Protein 1SBF (pdb70)

Sequence (234 aa):
AETVSFSWNKFVPKQPNMILQGDAIVTSSGKLQLNKVDENGTPKPSSLGRALYSTPIHIWDKETGSVASFAASFNFTFYAPDTKRLADGLAFFLAPIDTKPQTHAGYLGLFNENESGDQVVAVEFDTFRNSWDPPNPHIGINVNSIRSIKTTSWDLANNKVAKVLITYDASTSLLVASLVYPSQRTSNILSDVVDLKTSLPEWVRIGFSAATGLDIPGESHDVLSWSFASNLPH

Foldseek 3Di:
DDKDKDWDLFAPFPPPQKDKDFQWGADPVRWGWAFDADPVRFGDAFGKMKMWGQDKDQAADPVVRWGKKKKKKFKKAKADPDVVFAWFWKKKKKAANPDDFDDFTNVLRFDDPPDFGHLMWIWIFTADDDPLDDPGTWIFTDGRDSNGPDIDHDPDDHPFMKIKMWIADRVQQKIKIKIDGPVVRDIDIDMDHDDCVPRHDRIIIIIMMGHAHNRHRRMIMIIRIMIMMMDTDD

Organism: Glycine max (NCBI:txid3847)

Solvent-accessible surface area: 9492 Å² total; per-residue (Å²): 95,77,88,53,78,24,78,42,99,56,12,55,73,99,30,131,52,24,54,73,24,57,57,7,80,19,28,119,93,10,16,3,41,0,0,43,53,50,119,99,27,44,1,43,58,54,4,22,0,2,4,3,25,29,48,58,3,24,0,43,32,67,101,66,51,21,30,0,42,13,38,2,40,4,54,1,20,5,75,3,60,75,90,96,43,28,3,6,0,0,0,1,1,7,0,24,54,106,18,135,51,65,49,61,8,8,45,2,0,6,6,36,51,161,117,107,24,62,83,7,3,0,3,0,2,4,12,85,58,31,117,85,24,43,107,100,31,4,0,0,0,0,37,41,45,12,49,31,84,85,49,36,68,10,80,48,23,45,81,98,62,0,40,4,82,2,42,8,63,29,91,76,37,61,6,35,0,29,0,58,0,92,71,86,99,38,78,22,117,11,41,35,90,4,72,4,44,109,5,4,32,53,108,0,46,0,0,0,0,0,0,0,0,101,118,50,47,2,0,10,4,37,0,52,21,5,42,3,49,7,70,10,65,117

Structure (mmCIF, N/CA/C/O backbone):
data_1SBF
#
_entry.id   1SBF
#
_cell.length_a   122.640
_cell.length_b   122.640
_cell.length_c   90.560
_cell.angle_alpha   90.00
_cell.angle_beta   90.00
_cell.angle_gamma   90.00
#
_symmetry.space_group_name_H-M   'I 41 2 2'
#
loop_
_entity.id
_entity.type
_entity.pdbx_description
1 polymer 'SOYBEAN AGGLUTININ'
2 branched beta-D-galactopyranose-(1-4)-2-acetamido-2-deoxy-beta-D-glucopyranose
3 non-polymer 'MANGANESE (II) ION'
4 non-polymer 'CALCIUM ION'
5 water water
#
loop_
_atom_site.group_PDB
_atom_site.id
_atom_site.type_symbol
_atom_site.label_atom_id
_atom_site.label_alt_id
_atom_site.label_comp_id
_atom_site.label_asym_id
_atom_site.label_entity_id
_atom_site.label_seq_id
_atom_site.pdbx_PDB_ins_code
_atom_site.Cartn_x
_atom_site.Cartn_y
_atom_site.Cartn_z
_atom_site.occupancy
_atom_site.B_iso_or_equiv
_atom_site.auth_seq_id
_atom_site.auth_comp_id
_atom_site.auth_asym_id
_atom_site.auth_atom_id
_atom_site.pdbx_PDB_model_num
ATOM 1 N N . ALA A 1 1 ? 114.610 -11.254 38.790 1.00 55.02 1 ALA A N 1
ATOM 2 C CA . ALA A 1 1 ? 114.518 -9.864 38.355 1.00 51.04 1 ALA A CA 1
ATOM 3 C C . ALA A 1 1 ? 115.402 -9.548 37.157 1.00 56.80 1 ALA A C 1
ATOM 4 O O . ALA A 1 1 ? 116.143 -10.381 36.633 1.00 64.88 1 ALA A O 1
ATOM 6 N N . GLU A 1 2 ? 115.222 -8.348 36.659 1.00 45.52 2 GLU A N 1
ATOM 7 C CA . GLU A 1 2 ? 115.971 -7.854 35.531 1.00 39.83 2 GLU A CA 1
ATOM 8 C C . GLU A 1 2 ? 116.094 -6.376 35.744 1.00 35.15 2 GLU A C 1
ATOM 9 O O . GLU A 1 2 ? 115.128 -5.711 36.076 1.00 38.70 2 GLU A O 1
ATOM 15 N N . THR A 1 3 ? 117.309 -5.910 35.803 1.00 28.10 3 THR A N 1
ATOM 16 C CA . THR A 1 3 ? 117.494 -4.529 36.125 1.00 27.21 3 THR A CA 1
ATOM 17 C C . THR A 1 3 ? 118.467 -3.894 35.208 1.00 29.61 3 THR A C 1
ATOM 18 O O . THR A 1 3 ? 119.376 -4.547 34.685 1.00 32.11 3 THR A O 1
ATOM 22 N N . VAL A 1 4 ? 118.347 -2.585 35.192 1.00 23.21 4 VAL A N 1
ATOM 23 C CA . VAL A 1 4 ? 119.273 -1.746 34.484 1.00 23.74 4 VAL A CA 1
ATOM 24 C C . VAL A 1 4 ? 119.298 -0.379 35.138 1.00 28.40 4 VAL A C 1
ATOM 25 O O . VAL A 1 4 ? 118.304 0.056 35.713 1.00 24.36 4 VAL A O 1
ATOM 29 N N . SER A 1 5 ? 120.451 0.274 35.074 1.00 28.59 5 SER A N 1
ATOM 30 C CA . SER A 1 5 ? 120.594 1.607 35.609 1.00 24.19 5 SER A CA 1
ATOM 31 C C . SER A 1 5 ? 121.761 2.357 35.022 1.00 20.67 5 SER A C 1
ATOM 32 O O . SER A 1 5 ? 122.678 1.775 34.462 1.00 20.88 5 SER A O 1
ATOM 35 N N . PHE A 1 6 ? 121.729 3.660 35.238 1.00 19.84 6 PHE A N 1
ATOM 36 C CA . PHE A 1 6 ? 122.787 4.514 34.786 1.00 21.00 6 PHE A CA 1
ATOM 37 C C . PHE A 1 6 ? 122.688 5.899 35.393 1.00 26.29 6 PHE A C 1
ATOM 38 O O . PHE A 1 6 ? 121.612 6.354 35.775 1.00 29.20 6 PHE A O 1
ATOM 46 N N . SER A 1 7 ? 123.837 6.561 35.443 1.00 21.82 7 SER A N 1
ATOM 47 C CA . SER A 1 7 ? 123.947 7.911 35.967 1.00 20.39 7 SER A CA 1
ATOM 48 C C . SER A 1 7 ? 125.138 8.630 35.328 1.00 27.61 7 SER A C 1
ATOM 49 O O . SER A 1 7 ? 126.178 8.026 35.115 1.00 24.81 7 SER A O 1
ATOM 51 N N . TRP A 1 8 ? 124.922 9.910 34.996 1.00 29.49 8 TRP A N 1
ATOM 52 C CA . TRP A 1 8 ? 125.891 10.874 34.488 1.00 28.92 8 TRP A CA 1
ATOM 53 C C . TRP A 1 8 ? 125.604 12.251 35.087 1.00 30.45 8 TRP A C 1
ATOM 54 O O . TRP A 1 8 ? 124.463 12.748 35.085 1.00 26.89 8 TRP A O 1
ATOM 65 N N . ASN A 1 9 ? 126.666 12.907 35.498 1.00 24.64 9 ASN A N 1
ATOM 66 C CA . ASN A 1 9 ? 126.558 14.270 35.958 1.00 26.34 9 ASN A CA 1
ATOM 67 C C . ASN A 1 9 ? 126.766 15.244 34.793 1.00 25.30 9 ASN A C 1
ATOM 68 O O . ASN A 1 9 ? 126.550 16.426 34.961 1.00 34.68 9 ASN A O 1
ATOM 70 N N . LYS A 1 10 ? 127.129 14.704 33.617 1.00 25.50 10 LYS A N 1
ATOM 71 C CA . LYS A 1 10 ? 127.382 15.438 32.360 1.00 26.85 10 LYS A CA 1
ATOM 72 C C . LYS A 1 10 ? 127.298 14.534 31.132 1.00 28.95 10 LYS A C 1
ATOM 73 O O . LYS A 1 10 ? 127.349 13.303 31.236 1.00 35.73 10 LYS A O 1
ATOM 75 N N . PHE A 1 11 ? 127.100 15.172 29.984 1.00 19.93 11 PHE A N 1
ATOM 76 C CA . PHE A 1 11 ? 127.072 14.529 28.685 1.00 20.78 11 PHE A CA 1
ATOM 77 C C . PHE A 1 11 ? 128.468 14.716 28.091 1.00 27.44 11 PHE A C 1
ATOM 78 O O . PHE A 1 11 ? 129.208 15.527 28.628 1.00 34.96 11 PHE A O 1
ATOM 86 N N . VAL A 1 12 ? 128.864 13.863 27.127 1.00 23.29 12 VAL A N 1
ATOM 87 C CA . VAL A 1 12 ? 130.161 13.870 26.423 1.00 23.56 12 VAL A CA 1
ATOM 88 C C . VAL A 1 12 ? 129.873 13.805 24.939 1.00 35.71 12 VAL A C 1
ATOM 89 O O . VAL A 1 12 ? 129.125 12.935 24.494 1.00 35.15 12 VAL A O 1
ATOM 91 N N . PRO A 1 13 ? 130.355 14.790 24.187 1.00 36.81 13 PRO A N 1
ATOM 92 C CA . PRO A 1 13 ? 130.011 14.838 22.777 1.00 35.63 13 PRO A CA 1
ATOM 93 C C . PRO A 1 13 ? 130.359 13.550 22.087 1.00 40.37 13 PRO A C 1
ATOM 94 O O . PRO A 1 13 ? 131.344 12.902 22.432 1.00 37.45 13 PRO A O 1
ATOM 98 N N . LYS A 1 14 ? 129.462 13.112 21.217 1.00 36.00 14 LYS A N 1
ATOM 99 C CA . LYS A 1 14 ? 129.680 11.853 20.529 1.00 35.23 14 LYS A CA 1
ATOM 100 C C . LYS A 1 14 ? 129.556 10.626 21.422 1.00 28.59 14 LYS A C 1
ATOM 101 O O . LYS A 1 14 ? 129.895 9.524 21.003 1.00 33.64 14 LYS A O 1
ATOM 103 N N . GLN A 1 15 ? 129.010 10.763 22.628 1.00 21.20 15 GLN A N 1
ATOM 104 C CA . GLN A 1 15 ? 128.863 9.554 23.453 1.00 20.99 15 GLN A CA 1
ATOM 105 C C . GLN A 1 15 ? 128.037 8.497 22.735 1.00 26.87 15 GLN A C 1
ATOM 106 O O . GLN A 1 15 ? 127.011 8.784 22.138 1.00 31.35 15 GLN A O 1
ATOM 112 N N . PRO A 1 16 ? 128.546 7.290 22.690 1.00 25.62 16 PRO A N 1
ATOM 113 C CA . PRO A 1 16 ? 127.974 6.245 21.869 1.00 21.52 16 PRO A CA 1
ATOM 114 C C . PRO A 1 16 ? 126.782 5.543 22.444 1.00 27.83 16 PRO A C 1
ATOM 115 O O . PRO A 1 16 ? 126.253 4.594 21.847 1.00 32.34 16 PRO A O 1
ATOM 119 N N . ASN A 1 17 ? 126.361 5.998 23.599 1.00 28.27 17 ASN A N 1
ATOM 120 C CA . ASN A 1 17 ? 125.248 5.360 24.302 1.00 29.74 17 ASN A CA 1
ATOM 121 C C . ASN A 1 17 ? 123.983 6.217 24.333 1.00 35.96 17 ASN A C 1
ATOM 122 O O . ASN A 1 17 ? 123.082 5.973 25.142 1.00 35.02 17 ASN A O 1
ATOM 127 N N . MET A 1 18 ? 124.004 7.280 23.514 1.00 32.21 18 MET A N 1
ATOM 128 C CA . MET A 1 18 ? 122.915 8.213 23.343 1.00 32.06 18 MET A CA 1
ATOM 129 C C . MET A 1 18 ? 122.583 8.336 21.854 1.00 32.09 18 MET A C 1
ATOM 130 O O . MET A 1 18 ? 123.456 8.289 20.997 1.00 29.88 18 MET A O 1
ATOM 132 N N . ILE A 1 19 ? 121.300 8.360 21.534 1.00 27.37 19 ILE A N 1
ATOM 133 C CA . ILE A 1 19 ? 120.873 8.615 20.172 1.00 25.65 19 ILE A CA 1
ATOM 134 C C . ILE A 1 19 ? 120.320 10.039 20.089 1.00 35.03 19 ILE A C 1
ATOM 135 O O . ILE A 1 19 ? 119.507 10.462 20.919 1.00 33.40 19 ILE A O 1
ATOM 140 N N . LEU A 1 20 ? 120.794 10.799 19.110 1.00 28.53 20 LEU A N 1
ATOM 141 C CA . LEU A 1 20 ? 120.350 12.166 18.953 1.00 21.66 20 LEU A CA 1
ATOM 142 C C . LEU A 1 20 ? 119.530 12.306 17.693 1.00 31.04 20 LEU A C 1
ATOM 143 O O . LEU A 1 20 ? 119.878 11.780 16.632 1.00 30.29 20 LEU A O 1
ATOM 148 N N . GLN A 1 21 ? 118.420 13.017 17.825 1.00 25.69 21 GLN A N 1
ATOM 149 C CA . GLN A 1 21 ? 117.574 13.286 16.693 1.00 20.73 21 GLN A CA 1
ATOM 150 C C . GLN A 1 21 ? 117.224 14.769 16.643 1.00 29.40 21 GLN A C 1
ATOM 151 O O . GLN A 1 21 ? 117.276 15.498 17.646 1.00 30.16 21 GLN A O 1
ATOM 157 N N . GLY A 1 22 ? 116.883 15.222 15.455 1.00 20.85 22 GLY A N 1
ATOM 158 C CA . GLY A 1 22 ? 116.510 16.592 15.297 1.00 19.92 22 GLY A CA 1
ATOM 159 C C . GLY A 1 22 ? 117.738 17.491 15.376 1.00 31.08 22 GLY A C 1
ATOM 160 O O . GLY A 1 22 ? 118.756 17.205 14.748 1.00 29.65 22 GLY A O 1
ATOM 161 N N . ASP A 1 23 ? 117.618 18.558 16.176 1.00 20.51 23 ASP A N 1
ATOM 162 C CA . ASP A 1 23 ? 118.627 19.569 16.321 1.00 20.25 23 ASP A CA 1
ATOM 163 C C . ASP A 1 23 ? 119.458 19.327 17.566 1.00 27.70 23 ASP A C 1
ATOM 164 O O . ASP A 1 23 ? 120.316 20.140 17.952 1.00 29.24 23 ASP A O 1
ATOM 169 N N . ALA A 1 24 ? 119.127 18.247 18.261 1.00 24.11 24 ALA A N 1
ATOM 170 C CA . ALA A 1 24 ? 119.792 17.961 19.524 1.00 22.04 24 ALA A CA 1
ATOM 171 C C . ALA A 1 24 ? 121.290 17.749 19.332 1.00 25.69 24 ALA A C 1
ATOM 172 O O . ALA A 1 24 ? 121.691 17.019 18.433 1.00 31.63 24 ALA A O 1
ATOM 174 N N . ILE A 1 25 ? 122.103 18.379 20.183 1.00 16.98 25 ILE A N 1
ATOM 175 C CA . ILE A 1 25 ? 123.551 18.191 20.210 1.00 20.99 25 ILE A CA 1
ATOM 176 C C . ILE A 1 25 ? 124.082 18.250 21.616 1.00 30.81 25 ILE A C 1
ATOM 177 O O . ILE A 1 25 ? 123.435 18.742 22.545 1.00 35.82 25 ILE A O 1
ATOM 182 N N . VAL A 1 26 ? 125.319 17.815 21.750 1.00 28.22 26 VAL A N 1
ATOM 183 C CA . VAL A 1 26 ? 125.979 17.943 23.015 1.00 28.00 26 VAL A CA 1
ATOM 184 C C . VAL A 1 26 ? 127.182 18.862 22.973 1.00 40.47 26 VAL A C 1
ATOM 185 O O . VAL A 1 26 ? 128.102 18.708 22.185 1.00 45.28 26 VAL A O 1
ATOM 189 N N . THR A 1 27 ? 127.093 19.910 23.752 1.00 37.47 27 THR A N 1
ATOM 190 C CA . THR A 1 27 ? 128.140 20.902 23.820 1.00 40.39 27 THR A CA 1
ATOM 191 C C . THR A 1 27 ? 129.381 20.398 24.522 1.00 52.11 27 THR A C 1
ATOM 192 O O . THR A 1 27 ? 129.319 19.503 25.358 1.00 51.88 27 THR A O 1
ATOM 196 N N . SER A 1 28 ? 130.497 21.077 24.272 1.00 56.27 28 SER A N 1
ATOM 197 C CA . SER A 1 28 ? 131.755 20.754 24.944 1.00 56.61 28 SER A CA 1
ATOM 198 C C . SER A 1 28 ? 131.627 21.000 26.443 1.00 51.40 28 SER A C 1
ATOM 199 O O . SER A 1 28 ? 132.371 20.446 27.256 1.00 50.41 28 SER A O 1
ATOM 202 N N . SER A 1 29 ? 130.633 21.824 26.781 1.00 36.60 29 SER A N 1
ATOM 203 C CA . SER A 1 29 ? 130.342 22.164 28.143 1.00 33.40 29 SER A CA 1
ATOM 204 C C . SER A 1 29 ? 129.567 21.066 28.840 1.00 37.29 29 SER A C 1
ATOM 205 O O . SER A 1 29 ? 129.230 21.203 30.008 1.00 44.18 29 SER A O 1
ATOM 208 N N . GLY A 1 30 ? 129.286 19.965 28.154 1.00 24.93 30 GLY A N 1
ATOM 209 C CA . GLY A 1 30 ? 128.597 18.887 28.845 1.00 29.79 30 GLY A CA 1
ATOM 210 C C . GLY A 1 30 ? 127.081 19.088 28.983 1.00 39.13 30 GLY A C 1
ATOM 211 O O . GLY A 1 30 ? 126.408 18.512 29.855 1.00 44.32 30 GLY A O 1
ATOM 212 N N . LYS A 1 31 ? 126.532 19.896 28.097 1.00 28.55 31 LYS A N 1
ATOM 213 C CA . LYS A 1 31 ? 125.120 20.101 28.140 1.00 28.86 31 LYS A CA 1
ATOM 214 C C . LYS A 1 31 ? 124.443 19.419 26.934 1.00 29.26 31 LYS A C 1
ATOM 215 O O . LYS A 1 31 ? 124.970 19.382 25.809 1.00 22.26 31 LYS A O 1
ATOM 217 N N . LEU A 1 32 ? 123.319 18.756 27.201 1.00 25.30 32 LEU A N 1
ATOM 218 C CA . LEU A 1 32 ? 122.540 18.185 26.131 1.00 24.57 32 LEU A CA 1
ATOM 219 C C . LEU A 1 32 ? 121.582 19.268 25.651 1.00 36.35 32 LEU A C 1
ATOM 220 O O . LEU A 1 32 ? 120.617 19.600 26.336 1.00 39.64 32 LEU A O 1
ATOM 225 N N . GLN A 1 33 ? 121.968 19.944 24.569 1.00 31.40 33 GLN A N 1
ATOM 226 C CA . GLN A 1 33 ? 121.226 21.078 24.064 1.00 26.18 33 GLN A CA 1
ATOM 227 C C . GLN A 1 33 ? 120.258 20.663 22.979 1.00 28.18 33 GLN A C 1
ATOM 228 O O . GLN A 1 33 ? 120.628 20.217 21.908 1.00 25.48 33 GLN A O 1
ATOM 234 N N . LEU A 1 34 ? 118.993 20.654 23.339 1.00 29.04 34 LEU A N 1
ATOM 235 C CA . LEU A 1 34 ? 117.972 20.104 22.502 1.00 27.87 34 LEU A CA 1
ATOM 236 C C . LEU A 1 34 ? 117.560 20.971 21.341 1.00 26.54 34 LEU A C 1
ATOM 237 O O . LEU A 1 34 ? 117.009 20.471 20.392 1.00 27.25 34 LEU A O 1
ATOM 242 N N . ASN A 1 35 ? 117.731 22.266 21.449 1.00 20.45 35 ASN A N 1
ATOM 243 C CA . ASN A 1 35 ? 117.270 23.120 20.402 1.00 20.74 35 ASN A CA 1
ATOM 244 C C . ASN A 1 35 ? 118.357 24.030 19.912 1.00 28.44 35 ASN A C 1
ATOM 245 O O . ASN A 1 35 ? 119.172 24.469 20.692 1.00 30.82 35 ASN A O 1
ATOM 250 N N . LYS A 1 36 ? 118.255 24.370 18.630 1.00 31.68 36 LYS A N 1
ATOM 251 C CA . LYS A 1 36 ? 119.189 25.210 17.900 1.00 33.83 36 LYS A CA 1
ATOM 252 C C . LYS A 1 36 ? 119.062 26.658 18.328 1.00 31.53 36 LYS A C 1
ATOM 253 O O . LYS A 1 36 ? 117.984 27.132 18.667 1.00 28.61 36 LYS A O 1
ATOM 255 N N . VAL A 1 37 ? 120.204 27.323 18.435 1.00 35.34 37 VAL A N 1
ATOM 256 C CA . VAL A 1 37 ? 120.243 28.658 18.994 1.00 35.81 37 VAL A CA 1
ATOM 257 C C . VAL A 1 37 ? 121.099 29.646 18.208 1.00 42.61 37 VAL A C 1
ATOM 258 O O . VAL A 1 37 ? 122.155 29.284 17.719 1.00 40.50 37 VAL A O 1
ATOM 262 N N . ASP A 1 38 ? 120.609 30.893 18.059 1.00 52.43 38 ASP A N 1
ATOM 263 C CA . ASP A 1 38 ? 121.314 31.990 17.362 1.00 53.29 38 ASP A CA 1
ATOM 264 C C . ASP A 1 38 ? 122.690 32.221 17.937 1.00 78.19 38 ASP A C 1
ATOM 265 O O . ASP A 1 38 ? 123.067 31.637 18.956 1.00 81.31 38 ASP A O 1
ATOM 267 N N . GLU A 1 39 ? 123.415 33.139 17.304 1.00 87.45 39 GLU A N 1
ATOM 268 C CA . GLU A 1 39 ? 124.750 33.509 17.747 1.00 89.80 39 GLU A CA 1
ATOM 269 C C . GLU A 1 39 ? 124.709 33.967 19.203 1.00 96.26 39 GLU A C 1
ATOM 270 O O . GLU A 1 39 ? 125.383 33.418 20.095 1.00 88.98 39 GLU A O 1
ATOM 272 N N . ASN A 1 40 ? 123.826 34.950 19.406 1.00 96.57 40 ASN A N 1
ATOM 273 C CA . ASN A 1 40 ? 123.584 35.578 20.684 1.00 94.36 40 ASN A CA 1
ATOM 274 C C . ASN A 1 40 ? 122.910 34.648 21.695 1.00 92.32 40 ASN A C 1
ATOM 275 O O . ASN A 1 40 ? 122.603 35.051 22.816 1.00 93.08 40 ASN A O 1
ATOM 277 N N . GLY A 1 41 ? 122.708 33.389 21.308 1.00 81.57 41 GLY A N 1
ATOM 278 C CA . GLY A 1 41 ? 122.117 32.401 22.199 1.00 77.68 41 GLY A CA 1
ATOM 279 C C . GLY A 1 41 ? 120.595 32.457 22.211 1.00 67.77 41 GLY A C 1
ATOM 280 O O . GLY A 1 41 ? 119.950 32.083 23.196 1.00 63.76 41 GLY A O 1
ATOM 281 N N . THR A 1 42 ? 120.041 32.880 21.079 1.00 54.29 42 THR A N 1
ATOM 282 C CA . THR A 1 42 ? 118.609 33.027 20.924 1.00 51.27 42 THR A CA 1
ATOM 283 C C . THR A 1 42 ? 117.959 31.865 20.173 1.00 45.49 42 THR A C 1
ATOM 284 O O . THR A 1 42 ? 118.248 31.610 19.012 1.00 43.40 42 THR A O 1
ATOM 288 N N . PRO A 1 43 ? 117.053 31.167 20.849 1.00 39.47 43 PRO A N 1
ATOM 289 C CA . PRO A 1 43 ? 116.396 29.999 20.296 1.00 37.72 43 PRO A CA 1
ATOM 290 C C . PRO A 1 43 ? 115.789 30.284 18.927 1.00 39.31 43 PRO A C 1
ATOM 291 O O . PRO A 1 43 ? 115.283 31.376 18.696 1.00 41.16 43 PRO A O 1
ATOM 295 N N . LYS A 1 44 ? 115.878 29.323 18.006 1.00 29.27 44 LYS A N 1
ATOM 296 C CA . LYS A 1 44 ? 115.290 29.540 16.695 1.00 31.25 44 LYS A CA 1
ATOM 297 C C . LYS A 1 44 ? 113.954 28.860 16.666 1.00 30.76 44 LYS A C 1
ATOM 298 O O . LYS A 1 44 ? 113.803 27.820 17.268 1.00 33.22 44 LYS A O 1
ATOM 300 N N . PRO A 1 45 ? 112.961 29.522 16.121 1.00 25.34 45 PRO A N 1
ATOM 301 C CA . PRO A 1 45 ? 111.616 28.984 16.133 1.00 25.22 45 PRO A CA 1
ATOM 302 C C . PRO A 1 45 ? 111.544 27.766 15.253 1.00 34.95 45 PRO A C 1
ATOM 303 O O . PRO A 1 45 ? 112.320 27.622 14.310 1.00 33.01 45 PRO A O 1
ATOM 307 N N . SER A 1 46 ? 110.677 26.847 15.629 1.00 36.79 46 SER A N 1
ATOM 308 C CA . SER A 1 46 ? 110.512 25.613 14.873 1.00 40.08 46 SER A CA 1
ATOM 309 C C . SER A 1 46 ? 111.697 24.666 15.002 1.00 35.41 46 SER A C 1
ATOM 310 O O . SER A 1 46 ? 112.014 23.903 14.102 1.00 32.96 46 SER A O 1
ATOM 313 N N . SER A 1 47 ? 112.341 24.720 16.152 1.00 31.19 47 SER A N 1
ATOM 314 C CA . SER A 1 47 ? 113.396 23.791 16.484 1.00 26.58 47 SER A CA 1
ATOM 315 C C . SER A 1 47 ? 112.802 22.525 17.097 1.00 32.22 47 SER A C 1
ATOM 316 O O . SER A 1 47 ? 111.792 22.548 17.806 1.00 29.69 47 SER A O 1
ATOM 319 N N . LEU A 1 48 ? 113.419 21.399 16.814 1.00 36.32 48 LEU A N 1
ATOM 320 C CA . LEU A 1 48 ? 112.973 20.150 17.397 1.00 34.07 48 LEU A CA 1
ATOM 321 C C . LEU A 1 48 ? 114.124 19.154 17.549 1.00 41.02 48 LEU A C 1
ATOM 322 O O . LEU A 1 48 ? 114.748 18.717 16.583 1.00 41.42 48 LEU A O 1
ATOM 327 N N . GLY A 1 49 ? 114.478 18.893 18.796 1.00 37.85 49 GLY A N 1
ATOM 328 C CA . GLY A 1 49 ? 115.544 17.970 19.106 1.00 34.59 49 GLY A CA 1
ATOM 329 C C . GLY A 1 49 ? 115.046 16.922 20.077 1.00 37.53 49 GLY A C 1
ATOM 330 O O . GLY A 1 49 ? 114.236 17.193 20.958 1.00 40.69 49 GLY A O 1
ATOM 331 N N . ARG A 1 50 ? 115.476 15.699 19.849 1.00 29.66 50 ARG A N 1
ATOM 332 C CA . ARG A 1 50 ? 115.166 14.603 20.728 1.00 25.02 50 ARG A CA 1
ATOM 333 C C . ARG A 1 50 ? 116.453 13.894 21.001 1.00 27.84 50 ARG A C 1
ATOM 334 O O . ARG A 1 50 ? 117.430 14.040 20.270 1.00 30.82 50 ARG A O 1
ATOM 342 N N . ALA A 1 51 ? 116.475 13.175 22.085 1.00 30.62 51 ALA A N 1
ATOM 343 C CA . ALA A 1 51 ? 117.638 12.378 22.457 1.00 30.37 51 ALA A CA 1
ATOM 344 C C . ALA A 1 51 ? 117.151 11.148 23.215 1.00 32.97 51 ALA A C 1
ATOM 345 O O . ALA A 1 51 ? 116.233 11.268 24.038 1.00 28.98 51 ALA A O 1
ATOM 347 N N . LEU A 1 52 ? 117.670 9.966 22.838 1.00 26.68 52 LEU A N 1
ATOM 348 C CA . LEU A 1 52 ? 117.249 8.716 23.449 1.00 22.58 52 LEU A CA 1
ATOM 349 C C . LEU A 1 52 ? 11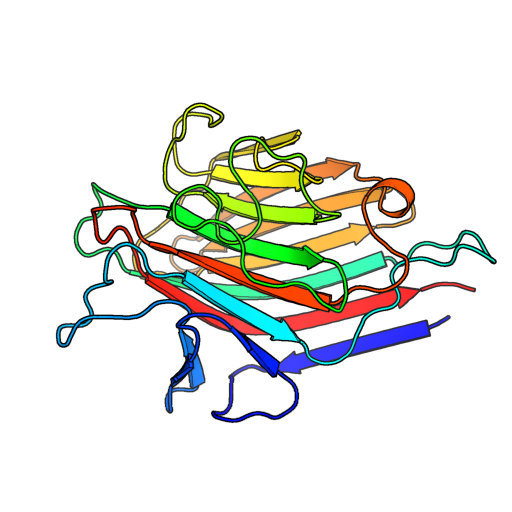8.415 7.920 23.956 1.00 26.21 52 LEU A C 1
ATOM 350 O O . LEU A 1 52 ? 119.425 7.775 23.259 1.00 30.06 52 LEU A O 1
ATOM 355 N N . TYR A 1 53 ? 118.247 7.352 25.147 1.00 19.24 53 TYR A N 1
ATOM 356 C CA . TYR A 1 53 ? 119.231 6.414 25.660 1.00 21.10 53 TYR A CA 1
ATOM 357 C C . TYR A 1 53 ? 119.273 5.225 24.716 1.00 28.13 53 TYR A C 1
ATOM 358 O O . TYR A 1 53 ? 118.238 4.713 24.297 1.00 31.81 53 TYR A O 1
ATOM 367 N N . SER A 1 54 ? 120.458 4.850 24.290 1.00 25.43 54 SER A N 1
ATOM 368 C CA . SER A 1 54 ? 120.604 3.838 23.253 1.00 21.31 54 SER A CA 1
ATOM 369 C C . SER A 1 54 ? 120.064 2.458 23.606 1.00 30.80 54 SER A C 1
ATOM 370 O O . SER A 1 54 ? 119.455 1.807 22.771 1.00 30.82 54 SER A O 1
ATOM 373 N N . THR A 1 55 ? 120.293 1.969 24.817 1.00 31.89 55 THR A N 1
ATOM 374 C CA . THR A 1 55 ? 119.837 0.618 25.107 1.00 30.15 55 THR A CA 1
ATOM 375 C C . THR A 1 55 ? 118.343 0.567 25.403 1.00 33.78 55 THR A C 1
ATOM 376 O O . THR A 1 55 ? 117.848 1.370 26.182 1.00 33.91 55 THR A O 1
ATOM 378 N N . PRO A 1 56 ? 117.626 -0.363 24.741 1.00 29.81 56 PRO A N 1
ATOM 379 C CA . PRO A 1 56 ? 116.208 -0.557 24.969 1.00 29.46 56 PRO A CA 1
ATOM 380 C C . PRO A 1 56 ? 115.911 -1.162 26.341 1.00 31.64 56 PRO A C 1
ATOM 381 O O . PRO A 1 56 ? 116.621 -2.017 26.842 1.00 29.86 56 PRO A O 1
ATOM 385 N N . ILE A 1 57 ? 114.862 -0.653 26.965 1.00 27.01 57 ILE A N 1
ATOM 386 C CA . ILE A 1 57 ? 114.447 -1.061 28.278 1.00 19.60 57 ILE A CA 1
ATOM 387 C C . ILE A 1 57 ? 113.260 -1.975 28.168 1.00 27.31 57 ILE A C 1
ATOM 388 O O . ILE A 1 57 ? 112.345 -1.699 27.362 1.00 26.17 57 ILE A O 1
ATOM 393 N N . HIS A 1 58 ? 113.319 -3.029 28.998 1.00 25.56 58 HIS A N 1
ATOM 394 C CA . HIS A 1 58 ? 112.289 -4.049 29.173 1.00 28.43 58 HIS A CA 1
ATOM 395 C C . HIS A 1 58 ? 111.336 -3.641 30.284 1.00 28.09 58 HIS A C 1
ATOM 396 O O . HIS A 1 58 ? 111.647 -3.766 31.483 1.00 19.80 58 HIS A O 1
ATOM 403 N N . ILE A 1 59 ? 110.176 -3.146 29.840 1.00 25.16 59 ILE A N 1
ATOM 404 C CA . ILE A 1 59 ? 109.151 -2.496 30.667 1.00 25.83 59 ILE A CA 1
ATOM 405 C C . ILE A 1 59 ? 108.002 -3.419 31.183 1.00 29.31 59 ILE A C 1
ATOM 406 O O . ILE A 1 59 ? 107.413 -3.289 32.272 1.00 29.23 59 ILE A O 1
ATOM 411 N N . TRP A 1 60 ? 107.752 -4.469 30.462 1.00 21.83 60 TRP A N 1
ATOM 412 C CA . TRP A 1 60 ? 106.804 -5.397 30.971 1.00 26.67 60 TRP A CA 1
ATOM 413 C C . TRP A 1 60 ? 106.907 -6.673 30.181 1.00 36.14 60 TRP A C 1
ATOM 414 O O . TRP A 1 60 ? 107.507 -6.683 29.118 1.00 31.10 60 TRP A O 1
ATOM 425 N N . ASP A 1 61 ? 106.429 -7.757 30.766 1.00 42.11 61 ASP A N 1
ATOM 426 C CA . ASP A 1 61 ? 106.588 -9.084 30.213 1.00 39.36 61 ASP A CA 1
ATOM 427 C C . ASP A 1 61 ? 105.266 -9.718 29.874 1.00 45.01 61 ASP A C 1
ATOM 428 O O . ASP A 1 61 ? 104.551 -10.164 30.762 1.00 49.46 61 ASP A O 1
ATOM 433 N N . LYS A 1 62 ? 104.967 -9.838 28.592 1.00 46.70 62 LYS A N 1
ATOM 434 C CA . LYS A 1 62 ? 103.721 -10.493 28.200 1.00 51.62 62 LYS A CA 1
ATOM 435 C C . LYS A 1 62 ? 103.600 -11.924 28.756 1.00 55.27 62 LYS A C 1
ATOM 436 O O . LYS A 1 62 ? 102.507 -12.410 29.081 1.00 50.58 62 LYS A O 1
ATOM 438 N N . GLU A 1 63 ? 104.739 -12.602 28.882 1.00 53.70 63 GLU A N 1
ATOM 439 C CA . GLU A 1 63 ? 104.730 -13.964 29.396 1.00 55.57 63 GLU A CA 1
ATOM 440 C C . GLU A 1 63 ? 104.336 -14.045 30.870 1.00 57.46 63 GLU A C 1
ATOM 441 O O . GLU A 1 63 ? 103.283 -14.592 31.197 1.00 59.29 63 GLU A O 1
ATOM 443 N N . THR A 1 64 ? 105.177 -13.459 31.738 1.00 53.45 64 THR A N 1
ATOM 444 C CA . THR A 1 64 ? 105.003 -13.467 33.192 1.00 50.69 64 THR A CA 1
ATOM 445 C C . THR A 1 64 ? 103.914 -12.521 33.684 1.00 56.26 64 THR A C 1
ATOM 446 O O . THR A 1 64 ? 103.442 -12.616 34.826 1.00 57.80 64 THR A O 1
ATOM 448 N N . GLY A 1 65 ? 103.568 -11.560 32.833 1.00 45.01 65 GLY A N 1
ATOM 449 C CA . GLY A 1 65 ? 102.620 -10.531 33.206 1.00 40.41 65 GLY A CA 1
ATOM 450 C C . GLY A 1 65 ? 103.234 -9.406 34.066 1.00 38.92 65 GLY A C 1
ATOM 451 O O . GLY A 1 65 ? 102.562 -8.427 34.369 1.00 40.04 65 GLY A O 1
ATOM 452 N N . SER A 1 66 ? 104.498 -9.550 34.506 1.00 33.82 66 SER A N 1
ATOM 453 C CA . SER A 1 66 ? 105.152 -8.519 35.338 1.00 27.69 66 SER A CA 1
ATOM 454 C C . SER A 1 66 ? 105.394 -7.215 34.594 1.00 27.74 66 SER A C 1
ATOM 455 O O . SER A 1 66 ? 105.639 -7.226 33.390 1.00 28.80 66 SER A O 1
ATOM 457 N N . VAL A 1 67 ? 105.323 -6.112 35.354 1.00 22.50 67 VAL A N 1
ATOM 458 C CA . VAL A 1 67 ? 105.598 -4.765 34.889 1.00 22.99 67 VAL A CA 1
ATOM 459 C C . VAL A 1 67 ? 106.700 -4.149 35.706 1.00 25.24 67 VAL A C 1
ATOM 460 O O . VAL A 1 67 ? 106.698 -4.308 36.925 1.00 26.37 67 VAL A O 1
ATOM 464 N N . ALA A 1 68 ? 107.634 -3.445 35.054 1.00 24.44 68 ALA A N 1
ATOM 465 C CA . ALA A 1 68 ? 108.763 -2.847 35.785 1.00 18.81 68 ALA A CA 1
ATOM 466 C C . ALA A 1 68 ? 108.332 -1.658 36.598 1.00 28.31 68 ALA A C 1
ATOM 467 O O . ALA A 1 68 ? 107.442 -0.906 36.188 1.00 27.76 68 ALA A O 1
ATOM 469 N N . SER A 1 69 ? 109.024 -1.451 37.712 1.00 22.50 69 SER A N 1
ATOM 470 C CA . SER A 1 69 ? 108.971 -0.183 38.418 1.00 21.50 69 SER A CA 1
ATOM 471 C C . SER A 1 69 ? 110.225 0.567 37.956 1.00 28.69 69 SER A C 1
ATOM 472 O O . SER A 1 69 ? 111.227 -0.057 37.565 1.00 30.21 69 SER A O 1
ATOM 475 N N . PHE A 1 70 ? 110.173 1.889 37.910 1.00 20.86 70 PHE A N 1
ATOM 476 C CA . PHE A 1 70 ? 111.360 2.587 37.504 1.00 14.93 70 PHE A CA 1
ATOM 477 C C . PHE A 1 70 ? 111.388 3.987 38.065 1.00 24.92 70 PHE A C 1
ATOM 478 O O . PHE A 1 70 ? 110.429 4.452 38.649 1.00 33.16 70 PHE A O 1
ATOM 486 N N . ALA A 1 71 ? 112.531 4.617 37.961 1.00 21.92 71 ALA A N 1
ATOM 487 C CA . ALA A 1 71 ? 112.727 5.962 38.442 1.00 18.70 71 ALA A CA 1
ATOM 488 C C . ALA A 1 71 ? 113.771 6.667 37.597 1.00 22.32 71 ALA A C 1
ATOM 489 O O . ALA A 1 71 ? 114.799 6.093 37.251 1.00 22.26 71 ALA A O 1
ATOM 491 N N . ALA A 1 72 ? 113.503 7.928 37.288 1.00 17.09 72 ALA A N 1
ATOM 492 C CA . ALA A 1 72 ? 114.429 8.761 36.538 1.00 19.25 72 ALA A CA 1
ATOM 493 C C . ALA A 1 72 ? 114.521 10.110 37.164 1.00 19.67 72 ALA A C 1
ATOM 494 O O . ALA A 1 72 ? 113.499 10.666 37.558 1.00 22.40 72 ALA A O 1
ATOM 496 N N . SER A 1 73 ? 115.727 10.658 37.135 1.00 15.44 73 SER A N 1
ATOM 497 C CA . SER A 1 73 ? 115.925 12.021 37.542 1.00 19.52 73 SER A CA 1
ATOM 498 C C . SER A 1 73 ? 116.769 12.809 36.551 1.00 26.56 73 SER A C 1
ATOM 499 O O . SER A 1 73 ? 117.570 12.240 35.815 1.00 27.39 73 SER A O 1
ATOM 502 N N . PHE A 1 74 ? 116.610 14.137 36.586 1.00 23.03 74 PHE A N 1
ATOM 503 C CA . PHE A 1 74 ? 117.413 15.017 35.773 1.00 21.35 74 PHE A CA 1
ATOM 504 C C . PHE A 1 74 ? 117.312 16.447 36.183 1.00 24.44 74 PHE A C 1
ATOM 505 O O . PHE A 1 74 ? 116.377 16.839 36.834 1.00 18.55 74 PHE A O 1
ATOM 513 N N . ASN A 1 75 ? 118.300 17.210 35.724 1.00 28.65 75 ASN A N 1
ATOM 514 C CA . ASN A 1 75 ? 118.388 18.647 35.877 1.00 24.19 75 ASN A CA 1
ATOM 515 C C . ASN A 1 75 ? 118.235 19.272 34.515 1.00 29.04 75 ASN A C 1
ATOM 516 O O . ASN A 1 75 ? 118.865 18.813 33.545 1.00 28.57 75 ASN A O 1
ATOM 521 N N . PHE A 1 76 ? 117.457 20.355 34.459 1.00 20.70 76 PHE A N 1
ATOM 522 C CA . PHE A 1 76 ? 117.268 21.034 33.207 1.00 17.43 76 PHE A CA 1
ATOM 523 C C . PHE A 1 76 ? 116.959 22.477 33.401 1.00 24.45 76 PHE A C 1
ATOM 524 O O . PHE A 1 76 ? 116.639 22.936 34.497 1.00 19.89 76 PHE A O 1
ATOM 532 N N . THR A 1 77 ? 117.085 23.177 32.289 1.00 27.07 77 THR A N 1
ATOM 533 C CA . THR A 1 77 ? 116.810 24.577 32.253 1.00 25.19 77 THR A CA 1
ATOM 534 C C . THR A 1 77 ? 116.405 25.000 30.875 1.00 30.16 77 THR A C 1
ATOM 535 O O . THR A 1 77 ? 116.592 24.286 29.879 1.00 26.23 77 THR A O 1
ATOM 539 N N . PHE A 1 78 ? 115.870 26.208 30.861 1.00 26.85 78 PHE A N 1
ATOM 540 C CA . PHE A 1 78 ? 115.473 26.868 29.646 1.00 24.32 78 PHE A CA 1
ATOM 541 C C . PHE A 1 78 ? 115.835 28.313 29.722 1.00 28.16 78 PHE A C 1
ATOM 542 O O . PHE A 1 78 ? 115.876 28.923 30.797 1.00 26.96 78 PHE A O 1
ATOM 550 N N . TYR A 1 79 ? 116.024 28.871 28.554 1.00 27.73 79 TYR A N 1
ATOM 551 C CA . TYR A 1 79 ? 116.253 30.280 28.482 1.00 26.32 79 TYR A CA 1
ATOM 552 C C . TYR A 1 79 ? 115.266 30.931 27.524 1.00 35.06 79 TYR A C 1
ATOM 553 O O . TYR A 1 79 ? 114.905 30.397 26.463 1.00 34.55 79 TYR A O 1
ATOM 562 N N . ALA A 1 80 ? 114.679 31.990 28.029 1.00 36.82 80 ALA A N 1
ATOM 563 C CA . ALA A 1 80 ? 113.692 32.739 27.300 1.00 36.81 80 ALA A CA 1
ATOM 564 C C . ALA A 1 80 ? 114.090 34.196 27.192 1.00 37.81 80 ALA A C 1
ATOM 565 O O . ALA A 1 80 ? 114.174 34.922 28.171 1.00 40.29 80 ALA A O 1
ATOM 567 N N . PRO A 1 81 ? 114.370 34.620 25.990 1.00 32.96 81 PRO A N 1
ATOM 568 C CA . PRO A 1 81 ? 114.706 36.010 25.747 1.00 31.04 81 PRO A CA 1
ATOM 569 C C . PRO A 1 81 ? 113.536 36.893 26.137 1.00 29.75 81 PRO A C 1
ATOM 570 O O . PRO A 1 81 ? 113.702 37.981 26.631 1.00 30.33 81 PRO A O 1
ATOM 574 N N . ASP A 1 82 ? 112.338 36.394 25.953 1.00 29.77 82 ASP A N 1
ATOM 575 C CA . ASP A 1 82 ? 111.192 37.161 26.363 1.00 34.67 82 ASP A CA 1
ATOM 576 C C . ASP A 1 82 ? 110.248 36.342 27.222 1.00 36.27 82 ASP A C 1
ATOM 577 O O . ASP A 1 82 ? 109.384 35.601 26.737 1.00 32.77 82 ASP A O 1
ATOM 582 N N . THR A 1 83 ? 110.395 36.550 28.519 1.00 33.92 83 THR A N 1
ATOM 583 C CA . THR A 1 83 ? 109.610 35.813 29.481 1.00 37.60 83 THR A CA 1
ATOM 584 C C . THR A 1 83 ? 108.131 35.886 29.245 1.00 38.77 83 THR A C 1
ATOM 585 O O . THR A 1 83 ? 107.366 35.168 29.857 1.00 39.74 83 THR A O 1
ATOM 589 N N . LYS A 1 84 ? 107.704 36.774 28.393 1.00 39.84 84 LYS A N 1
ATOM 590 C CA . LYS A 1 84 ? 106.279 36.869 28.237 1.00 43.43 84 LYS A CA 1
ATOM 591 C C . LYS A 1 84 ? 105.783 36.061 27.069 1.00 45.60 84 LYS A C 1
ATOM 592 O O . LYS A 1 84 ? 104.596 35.866 26.880 1.00 42.32 84 LYS A O 1
ATOM 594 N N . ARG A 1 85 ? 106.698 35.549 26.288 1.00 43.92 85 ARG A N 1
ATOM 595 C CA . ARG A 1 85 ? 106.259 34.796 25.141 1.00 40.53 85 ARG A CA 1
ATOM 596 C C . ARG A 1 85 ? 107.011 33.486 25.022 1.00 38.25 85 ARG A C 1
ATOM 597 O O . ARG A 1 85 ? 107.989 33.405 24.293 1.00 44.15 85 ARG A O 1
ATOM 599 N N . LEU A 1 86 ? 106.571 32.502 25.817 1.00 30.27 86 LEU A N 1
ATOM 600 C CA . LEU A 1 86 ? 107.185 31.161 25.952 1.00 27.66 86 LEU A CA 1
ATOM 601 C C . LEU A 1 86 ? 106.612 30.114 25.001 1.00 30.71 86 LEU A C 1
ATOM 602 O O . LEU A 1 86 ? 105.430 30.042 24.788 1.00 33.52 86 LEU A O 1
ATOM 607 N N . ALA A 1 87 ? 107.418 29.186 24.549 1.00 25.77 87 ALA A N 1
ATOM 608 C CA . ALA A 1 87 ? 106.867 28.092 23.769 1.00 27.95 87 ALA A CA 1
ATOM 609 C C . ALA A 1 87 ? 107.992 27.122 23.368 1.00 40.20 87 ALA A C 1
ATOM 610 O O . ALA A 1 87 ? 109.120 27.580 23.148 1.00 37.96 87 ALA A O 1
ATOM 612 N N . ASP A 1 88 ? 107.736 25.786 23.342 1.00 33.96 88 ASP A N 1
ATOM 613 C CA . ASP A 1 88 ? 106.466 25.115 23.662 1.00 32.51 88 ASP A CA 1
ATOM 614 C C . ASP A 1 88 ? 106.579 24.220 24.905 1.00 41.70 88 ASP A C 1
ATOM 615 O O . ASP A 1 88 ? 105.604 24.004 25.660 1.00 38.28 88 ASP A O 1
ATOM 620 N N . GLY A 1 89 ? 107.806 23.725 25.109 1.00 37.50 89 GLY A N 1
ATOM 621 C CA . GLY A 1 89 ? 108.114 22.894 26.245 1.00 35.12 89 GLY A CA 1
ATOM 622 C C . GLY A 1 89 ? 109.065 21.708 26.014 1.00 32.84 89 GLY A C 1
ATOM 623 O O . GLY A 1 89 ? 109.701 21.463 24.954 1.00 26.84 89 GLY A O 1
ATOM 624 N N . LEU A 1 90 ? 109.155 20.961 27.093 1.00 24.98 90 LEU A N 1
ATOM 625 C CA . LEU A 1 90 ? 110.016 19.823 27.155 1.00 20.48 90 LEU A CA 1
ATOM 626 C C . LEU A 1 90 ? 109.282 18.588 27.695 1.00 21.33 90 LEU A C 1
ATOM 627 O O . LEU A 1 90 ? 108.340 18.680 28.509 1.00 19.04 90 LEU A O 1
ATOM 632 N N . ALA A 1 91 ? 109.740 17.423 27.241 1.00 21.15 91 ALA A N 1
ATOM 633 C CA . ALA A 1 91 ? 109.163 16.171 27.701 1.00 21.89 91 ALA A CA 1
ATOM 634 C C . ALA A 1 91 ? 110.178 15.047 27.864 1.00 25.34 91 ALA A C 1
ATOM 635 O O . ALA A 1 91 ? 111.177 14.990 27.147 1.00 26.30 91 ALA A O 1
ATOM 637 N N . PHE A 1 92 ? 109.888 14.209 28.860 1.00 21.97 92 PHE A N 1
ATOM 638 C CA . PHE A 1 92 ? 110.515 12.945 29.162 1.00 24.80 92 PHE A CA 1
ATOM 639 C C . PHE A 1 92 ? 109.587 11.830 28.700 1.00 27.53 92 PHE A C 1
ATOM 640 O O . PHE A 1 92 ? 108.404 11.794 29.046 1.00 29.57 92 PHE A O 1
ATOM 648 N N . PHE A 1 93 ? 110.092 10.878 27.962 1.00 21.79 93 PHE A N 1
ATOM 649 C CA . PHE A 1 93 ? 109.125 9.920 27.527 1.00 22.59 93 PHE A CA 1
ATOM 650 C C . PHE A 1 93 ? 109.686 8.573 27.220 1.00 23.06 93 PHE A C 1
ATOM 651 O O . PHE A 1 93 ? 110.882 8.380 27.173 1.00 24.84 93 PHE A O 1
ATOM 659 N N . LEU A 1 94 ? 108.738 7.677 26.977 1.00 17.33 94 LEU A N 1
ATOM 660 C CA . LEU A 1 94 ? 108.923 6.296 26.635 1.00 14.57 94 LEU A CA 1
ATOM 661 C C . LEU A 1 94 ? 108.117 5.968 25.419 1.00 23.89 94 LEU A C 1
ATOM 662 O O . LEU A 1 94 ? 106.922 6.279 25.313 1.00 22.11 94 LEU A O 1
ATOM 667 N N . ALA A 1 95 ? 108.833 5.323 24.510 1.00 26.23 95 ALA A N 1
ATOM 668 C CA . ALA A 1 95 ? 108.316 4.994 23.226 1.00 27.30 95 ALA A CA 1
ATOM 669 C C . ALA A 1 95 ? 108.964 3.741 22.633 1.00 26.89 95 ALA A C 1
ATOM 670 O O . ALA A 1 95 ? 109.859 3.118 23.201 1.00 22.65 95 ALA A O 1
ATOM 672 N N . PRO A 1 96 ? 108.458 3.352 21.476 1.00 23.54 96 PRO A N 1
ATOM 673 C CA . PRO A 1 96 ? 108.955 2.182 20.824 1.00 20.13 96 PRO A CA 1
ATOM 674 C C . PRO A 1 96 ? 110.364 2.405 20.364 1.00 30.82 96 PRO A C 1
ATOM 675 O O . PRO A 1 96 ? 110.753 3.527 20.068 1.00 36.94 96 PRO A O 1
ATOM 679 N N . ILE A 1 97 ? 111.115 1.318 20.439 1.00 28.42 97 ILE A N 1
ATOM 680 C CA . ILE A 1 97 ? 112.499 1.206 20.082 1.00 27.17 97 ILE A CA 1
ATOM 681 C C . ILE A 1 97 ? 112.878 2.036 18.872 1.00 29.69 97 ILE A C 1
ATOM 682 O O . ILE A 1 97 ? 113.867 2.734 18.885 1.00 32.93 97 ILE A O 1
ATOM 687 N N . ASP A 1 98 ? 112.096 1.929 17.820 1.00 29.38 98 ASP A N 1
ATOM 688 C CA . ASP A 1 98 ? 112.332 2.646 16.577 1.00 33.28 98 ASP A CA 1
ATOM 689 C C . ASP A 1 98 ? 111.673 4.045 16.494 1.00 41.35 98 ASP A C 1
ATOM 690 O O . ASP A 1 98 ? 111.505 4.628 15.432 1.00 42.85 98 ASP A O 1
ATOM 695 N N . THR A 1 99 ? 111.365 4.637 17.632 1.00 37.41 99 THR A N 1
ATOM 696 C CA . THR A 1 99 ? 110.769 5.967 17.685 1.00 33.06 99 THR A CA 1
ATOM 697 C C . THR A 1 99 ? 111.537 7.043 16.889 1.00 37.63 99 THR A C 1
ATOM 698 O O . THR A 1 99 ? 112.776 7.212 17.009 1.00 27.91 99 THR A O 1
ATOM 702 N N . LYS A 1 100 ? 110.758 7.795 16.089 1.00 33.36 100 LYS A N 1
ATOM 703 C CA . LYS A 1 100 ? 111.252 8.926 15.301 1.00 30.68 100 LYS A CA 1
ATOM 704 C C . LYS A 1 100 ? 110.530 10.207 15.646 1.00 28.19 100 LYS A C 1
ATOM 705 O O . LYS A 1 100 ? 109.483 10.232 16.277 1.00 31.78 100 LYS A O 1
ATOM 711 N N . PRO A 1 101 ? 111.144 11.304 15.338 1.00 23.82 101 PRO A N 1
ATOM 712 C CA . PRO A 1 101 ? 110.527 12.547 15.727 1.00 20.63 101 PRO A CA 1
ATOM 713 C C . PRO A 1 101 ? 109.231 12.812 14.974 1.00 34.22 101 PRO A C 1
ATOM 714 O O . PRO A 1 101 ? 109.149 12.613 13.753 1.00 32.96 101 PRO A O 1
ATOM 718 N N . GLN A 1 102 ? 108.229 13.299 15.722 1.00 31.42 102 GLN A N 1
ATOM 719 C CA . GLN A 1 102 ? 106.939 13.648 15.149 1.00 27.43 102 GLN A CA 1
ATOM 720 C C . GLN A 1 102 ? 106.779 15.132 14.981 1.00 30.42 102 GLN A C 1
ATOM 721 O O . GLN A 1 102 ? 107.724 15.847 14.667 1.00 35.90 102 GLN A O 1
ATOM 727 N N . THR A 1 103 ? 105.560 15.597 15.151 1.00 25.44 103 THR A N 1
ATOM 728 C CA . THR A 1 103 ? 105.300 16.999 14.926 1.00 27.76 103 THR A CA 1
ATOM 729 C C . THR A 1 103 ? 105.923 17.916 15.975 1.00 32.77 103 THR A C 1
ATOM 730 O O . THR A 1 103 ? 106.045 17.578 17.163 1.00 27.86 103 THR A O 1
ATOM 734 N N . HIS A 1 104 ? 106.319 19.096 15.504 1.00 29.29 104 HIS A N 1
ATOM 735 C CA . HIS A 1 104 ? 106.988 20.029 16.345 1.00 29.91 104 HIS A CA 1
ATOM 736 C C . HIS A 1 104 ? 106.077 21.035 16.976 1.00 30.26 104 HIS A C 1
ATOM 737 O O . HIS A 1 104 ? 104.892 20.798 17.169 1.00 26.22 104 HIS A O 1
ATOM 744 N N . ALA A 1 105 ? 106.675 22.113 17.443 1.00 28.01 105 ALA A N 1
ATOM 745 C CA . ALA A 1 105 ? 105.921 23.051 18.241 1.00 29.75 105 ALA A CA 1
ATOM 746 C C . ALA A 1 105 ? 105.098 22.324 19.318 1.00 25.86 105 ALA A C 1
ATOM 747 O O . ALA A 1 105 ? 105.583 21.441 20.009 1.00 25.93 105 ALA A O 1
ATOM 749 N N . GLY A 1 106 ? 103.840 22.684 19.436 1.00 20.19 106 GLY A N 1
ATOM 750 C CA . GLY A 1 106 ? 102.963 22.165 20.459 1.00 20.76 106 GLY A CA 1
ATOM 751 C C . GLY A 1 106 ? 102.780 20.657 20.525 1.00 28.46 106 GLY A C 1
ATOM 752 O O . GLY A 1 106 ? 102.212 20.162 21.507 1.00 22.58 106 GLY A O 1
ATOM 753 N N . TYR A 1 107 ? 103.246 19.927 19.511 1.00 29.18 107 TYR A N 1
ATOM 754 C CA . TYR A 1 107 ? 103.183 18.467 19.567 1.00 31.05 107 TYR A CA 1
ATOM 755 C C . TYR A 1 107 ? 104.415 17.824 20.243 1.00 40.50 107 TYR A C 1
ATOM 756 O O . TYR A 1 107 ? 104.490 16.594 20.375 1.00 45.92 107 TYR A O 1
ATOM 765 N N . LEU A 1 108 ? 105.377 18.688 20.646 1.00 30.91 108 LEU A N 1
ATOM 766 C CA . LEU A 1 108 ? 106.583 18.354 21.410 1.00 26.07 108 LEU A CA 1
ATOM 767 C C . LEU A 1 108 ? 107.415 17.253 20.762 1.00 29.44 108 LEU A C 1
ATOM 768 O O . LEU A 1 108 ? 108.119 16.523 21.461 1.00 27.18 108 LEU A O 1
ATOM 773 N N . GLY A 1 109 ? 107.284 17.094 19.431 1.00 22.75 109 GLY A N 1
ATOM 774 C CA . GLY A 1 109 ? 108.035 16.092 18.692 1.00 22.70 109 GLY A CA 1
ATOM 775 C C . GLY A 1 109 ? 107.568 14.645 18.918 1.00 24.85 109 GLY A C 1
ATOM 776 O O . GLY A 1 109 ? 108.105 13.690 18.369 1.00 24.13 109 GLY A O 1
ATOM 777 N N . LEU A 1 110 ? 106.506 14.509 19.667 1.00 19.31 110 LEU A N 1
ATOM 778 C CA . LEU A 1 110 ? 106.032 13.236 20.068 1.00 22.10 110 LEU A CA 1
ATOM 779 C C . LEU A 1 110 ? 104.875 12.746 19.275 1.00 31.86 110 LEU A C 1
ATOM 780 O O . LEU A 1 110 ? 104.769 11.551 19.076 1.00 35.66 110 LEU A O 1
ATOM 785 N N . PHE A 1 111 ? 103.933 13.650 19.009 1.00 25.26 111 PHE A N 1
ATOM 786 C CA . PHE A 1 111 ? 102.675 13.320 18.397 1.00 21.23 111 PHE A CA 1
ATOM 787 C C . PHE A 1 111 ? 102.406 14.060 17.085 1.00 32.84 111 PHE A C 1
ATOM 788 O O . PHE A 1 111 ? 103.207 14.838 16.598 1.00 29.79 111 PHE A O 1
ATOM 796 N N . ASN A 1 112 ? 101.185 13.886 16.588 1.00 37.99 112 ASN A N 1
ATOM 797 C CA . ASN A 1 112 ? 100.760 14.420 15.312 1.00 39.70 112 ASN A CA 1
ATOM 798 C C . ASN A 1 112 ? 99.299 14.889 15.255 1.00 44.23 112 ASN A C 1
ATOM 799 O O . ASN A 1 112 ? 98.405 14.216 15.771 1.00 47.44 112 ASN A O 1
ATOM 804 N N . GLU A 1 113 ? 99.040 15.997 14.532 1.00 35.44 113 GLU A N 1
ATOM 805 C CA . GLU A 1 113 ? 97.667 16.448 14.344 1.00 31.39 113 GLU A CA 1
ATOM 806 C C . GLU A 1 113 ? 96.913 15.441 13.482 1.00 34.23 113 GLU A C 1
ATOM 807 O O . GLU A 1 113 ? 97.462 14.926 12.498 1.00 29.93 113 GLU A O 1
ATOM 809 N N . ASN A 1 114 ? 95.682 15.114 13.896 1.00 32.90 114 ASN A N 1
ATOM 810 C CA . ASN A 1 114 ? 94.824 14.251 13.096 1.00 34.62 114 ASN A CA 1
ATOM 811 C C . ASN A 1 114 ? 95.189 12.771 13.161 1.00 39.40 114 ASN A C 1
ATOM 812 O O . ASN A 1 114 ? 94.713 11.953 12.376 1.00 34.43 114 ASN A O 1
ATOM 817 N N . GLU A 1 115 ? 96.046 12.418 14.098 1.00 38.56 115 GLU A N 1
ATOM 818 C CA . GLU A 1 115 ? 96.475 11.049 14.178 1.00 37.68 115 GLU A CA 1
ATOM 819 C C . GLU A 1 115 ? 96.453 10.569 15.601 1.00 53.32 115 GLU A C 1
ATOM 820 O O . GLU A 1 115 ? 96.856 11.309 16.496 1.00 59.23 115 GLU A O 1
ATOM 826 N N . SER A 1 116 ? 96.045 9.310 15.801 1.00 52.02 116 SER A N 1
ATOM 827 C CA . SER A 1 116 ? 96.151 8.707 17.115 1.00 50.22 116 SER A CA 1
ATOM 828 C C . SER A 1 116 ? 97.627 8.423 17.358 1.00 61.95 116 SER A C 1
ATOM 829 O O . SER A 1 116 ? 98.353 8.008 16.436 1.00 59.41 116 SER A O 1
ATOM 831 N N . GLY A 1 117 ? 98.071 8.726 18.576 1.00 64.38 117 GLY A N 1
ATOM 832 C CA . GLY A 1 117 ? 99.475 8.601 18.948 1.00 68.93 117 GLY A CA 1
ATOM 833 C C . GLY A 1 117 ? 100.053 7.176 19.008 1.00 75.09 117 GLY A C 1
ATOM 834 O O . GLY A 1 117 ? 99.370 6.201 19.383 1.00 71.41 117 GLY A O 1
ATOM 835 N N . ASP A 1 118 ? 101.354 7.079 18.647 1.00 66.72 118 ASP A N 1
ATOM 836 C CA . ASP A 1 118 ? 102.036 5.815 18.753 1.00 60.24 118 ASP A CA 1
ATOM 837 C C . ASP A 1 118 ? 101.881 5.385 20.205 1.00 52.35 118 ASP A C 1
ATOM 838 O O . ASP A 1 118 ? 101.048 5.942 20.921 1.00 46.54 118 ASP A O 1
ATOM 840 N N . GLN A 1 119 ? 102.637 4.406 20.666 1.00 41.81 119 GLN A N 1
ATOM 841 C CA . GLN A 1 119 ? 102.479 4.066 22.054 1.00 35.16 119 GLN A CA 1
ATOM 842 C C . GLN A 1 119 ? 103.467 4.838 22.864 1.00 35.89 119 GLN A C 1
ATOM 843 O O . GLN A 1 119 ? 104.592 4.427 23.066 1.00 39.96 119 GLN A O 1
ATOM 849 N N . VAL A 1 120 ? 103.061 6.039 23.202 1.00 28.69 120 VAL A N 1
ATOM 850 C CA . VAL A 1 120 ? 103.958 6.950 23.814 1.00 26.62 120 VAL A CA 1
ATOM 851 C C . VAL A 1 120 ? 103.459 7.448 25.115 1.00 29.78 120 VAL A C 1
ATOM 852 O O . VAL A 1 120 ? 102.386 8.016 25.210 1.00 34.14 120 VAL A O 1
ATOM 856 N N . VAL A 1 121 ? 104.257 7.228 26.125 1.00 25.63 121 VAL A N 1
ATOM 857 C CA . VAL A 1 121 ? 103.897 7.744 27.417 1.00 23.88 121 VAL A CA 1
ATOM 858 C C . VAL A 1 121 ? 104.811 8.894 27.779 1.00 29.68 121 VAL A C 1
ATOM 859 O O . VAL A 1 121 ? 106.022 8.778 27.626 1.00 32.91 121 VAL A O 1
ATOM 863 N N . ALA A 1 122 ? 104.272 10.026 28.226 1.00 25.99 122 ALA A N 1
ATOM 864 C CA . ALA A 1 122 ? 105.199 11.103 28.558 1.00 28.47 122 ALA A CA 1
ATOM 865 C C . ALA A 1 122 ? 104.874 11.933 29.782 1.00 28.40 122 ALA A C 1
ATOM 866 O O . ALA A 1 122 ? 103.733 12.135 30.150 1.00 26.27 122 ALA A O 1
ATOM 868 N N . VAL A 1 123 ? 105.900 12.562 30.305 1.00 25.43 123 VAL A N 1
ATOM 869 C CA . VAL A 1 123 ? 105.687 13.544 31.333 1.00 22.41 123 VAL A CA 1
ATOM 870 C C . VAL A 1 123 ? 106.153 14.837 30.720 1.00 26.14 123 VAL A C 1
ATOM 871 O O . VAL A 1 123 ? 107.294 14.926 30.329 1.00 26.45 123 VAL A O 1
ATOM 875 N N . GLU A 1 124 ? 105.253 15.792 30.571 1.00 26.00 124 GLU A N 1
ATOM 876 C CA . GLU A 1 124 ? 105.513 17.065 29.907 1.00 19.10 124 GLU A CA 1
ATOM 877 C C . GLU A 1 124 ? 105.696 18.237 30.833 1.00 16.85 124 GLU A C 1
ATOM 878 O O . GLU A 1 124 ? 105.076 18.337 31.880 1.00 19.82 124 GLU A O 1
ATOM 884 N N . PHE A 1 125 ? 106.462 19.191 30.344 1.00 17.75 125 PHE A N 1
ATOM 885 C CA . PHE A 1 125 ? 106.643 20.473 30.992 1.00 17.24 125 PHE A CA 1
ATOM 886 C C . PHE A 1 125 ? 106.258 21.498 29.968 1.00 21.75 125 PHE A C 1
ATOM 887 O O . PHE A 1 125 ? 107.013 21.774 29.058 1.00 25.67 125 PHE A O 1
ATOM 895 N N . ASP A 1 126 ? 105.010 21.914 30.013 1.00 15.49 126 ASP A N 1
ATOM 896 C CA . ASP A 1 126 ? 104.412 22.598 28.893 1.00 15.64 126 ASP A CA 1
ATOM 897 C C . ASP A 1 126 ? 104.283 24.112 29.085 1.00 21.63 126 ASP A C 1
ATOM 898 O O . ASP A 1 126 ? 103.581 24.564 29.983 1.00 23.19 126 ASP A O 1
ATOM 903 N N . THR A 1 127 ? 104.915 24.901 28.208 1.00 13.79 127 THR A N 1
ATOM 904 C CA . THR A 1 127 ? 104.897 26.345 28.377 1.00 17.51 127 THR A CA 1
ATOM 905 C C . THR A 1 127 ? 103.882 27.098 27.540 1.00 36.01 127 THR A C 1
ATOM 906 O O . THR A 1 127 ? 103.661 28.292 27.720 1.00 38.93 127 THR A O 1
ATOM 910 N N . PHE A 1 128 ? 103.300 26.426 26.584 1.00 34.79 128 PHE A N 1
ATOM 911 C CA . PHE A 1 128 ? 102.412 27.118 25.711 1.00 28.03 128 PHE A CA 1
ATOM 912 C C . PHE A 1 128 ? 101.029 26.506 25.674 1.00 32.76 128 PHE A C 1
ATOM 913 O O . PHE A 1 128 ? 100.883 25.309 25.439 1.00 33.15 128 PHE A O 1
ATOM 921 N N . ARG A 1 129 ? 100.019 27.350 25.889 1.00 34.57 129 ARG A N 1
ATOM 922 C CA . ARG A 1 129 ? 98.625 26.912 25.891 1.00 38.11 129 ARG A CA 1
ATOM 923 C C . ARG A 1 129 ? 98.107 26.596 24.502 1.00 38.36 129 ARG A C 1
ATOM 924 O O . ARG A 1 129 ? 97.850 27.500 23.731 1.00 37.81 129 ARG A O 1
ATOM 926 N N . ASN A 1 130 ? 97.913 25.323 24.194 1.00 28.49 130 ASN A N 1
ATOM 927 C CA . ASN A 1 130 ? 97.274 24.981 22.948 1.00 24.39 130 ASN A CA 1
ATOM 928 C C . ASN A 1 130 ? 95.815 24.778 23.259 1.00 34.75 130 ASN A C 1
ATOM 929 O O . ASN A 1 130 ? 95.419 24.925 24.420 1.00 31.10 130 ASN A O 1
ATOM 934 N N . SER A 1 131 ? 95.014 24.482 22.239 1.00 32.13 131 SER A N 1
ATOM 935 C CA . SER A 1 131 ? 93.581 24.360 22.448 1.00 26.77 131 SER A CA 1
ATOM 936 C C . SER A 1 131 ? 93.239 23.347 23.502 1.00 33.13 131 SER A C 1
ATOM 937 O O . SER A 1 131 ? 92.301 23.542 24.264 1.00 33.97 131 SER A O 1
ATOM 940 N N . TRP A 1 132 ? 94.023 22.270 23.551 1.00 28.14 132 TRP A N 1
ATOM 941 C CA . TRP A 1 132 ? 93.744 21.192 24.484 1.00 28.56 132 TRP A CA 1
ATOM 942 C C . TRP A 1 132 ? 94.230 21.448 25.890 1.00 31.45 132 TRP A C 1
ATOM 943 O O . TRP A 1 132 ? 93.945 20.649 26.776 1.00 38.17 132 TRP A O 1
ATOM 954 N N . ASP A 1 133 ? 94.950 22.561 26.071 1.00 23.33 133 ASP A N 1
ATOM 955 C CA . ASP A 1 133 ? 95.678 22.870 27.290 1.00 21.88 133 ASP A CA 1
ATOM 956 C C . ASP A 1 133 ? 94.909 23.642 28.312 1.00 33.06 133 ASP A C 1
ATOM 957 O O . ASP A 1 133 ? 93.987 24.380 27.966 1.00 45.80 133 ASP A O 1
ATOM 962 N N . PRO A 1 134 ? 95.368 23.543 29.564 1.00 24.08 134 PRO A N 1
ATOM 963 C CA . PRO A 1 134 ? 94.829 24.364 30.629 1.00 21.68 134 PRO A CA 1
ATOM 964 C C . PRO A 1 134 ? 95.598 25.673 30.553 1.00 38.64 134 PRO A C 1
ATOM 965 O O . PRO A 1 134 ? 96.566 25.765 29.789 1.00 44.76 134 PRO A O 1
ATOM 969 N N . PRO A 1 135 ? 95.190 26.677 31.334 1.00 34.38 135 PRO A N 1
ATOM 970 C CA . PRO A 1 135 ? 95.901 27.933 31.331 1.00 33.40 135 PRO A CA 1
ATOM 971 C C . PRO A 1 135 ? 97.166 27.808 32.149 1.00 47.92 135 PRO A C 1
ATOM 972 O O . PRO A 1 135 ? 97.171 27.112 33.177 1.00 56.57 135 PRO A O 1
ATOM 976 N N . ASN A 1 136 ? 98.225 28.480 31.677 1.00 42.08 136 ASN A N 1
ATOM 977 C CA . ASN A 1 136 ? 99.521 28.491 32.359 1.00 44.55 136 ASN A CA 1
ATOM 978 C C . ASN A 1 136 ? 100.403 27.268 32.121 1.00 39.87 136 ASN A C 1
ATOM 979 O O . ASN A 1 136 ? 99.975 26.186 31.740 1.00 40.83 136 ASN A O 1
ATOM 984 N N . PRO A 1 137 ? 101.674 27.493 32.345 1.00 29.83 137 PRO A N 1
ATOM 985 C CA . PRO A 1 137 ? 102.671 26.462 32.280 1.00 28.06 137 PRO A CA 1
ATOM 986 C C . PRO A 1 137 ? 102.319 25.415 33.289 1.00 23.91 137 PRO A C 1
ATOM 987 O O . PRO A 1 137 ? 101.858 25.726 34.397 1.00 16.32 137 PRO A O 1
ATOM 991 N N . HIS A 1 138 ? 102.422 24.181 32.830 1.00 19.81 138 HIS A N 1
ATOM 992 C CA . HIS A 1 138 ? 101.972 23.063 33.620 1.00 22.51 138 HIS A CA 1
ATOM 993 C C . HIS A 1 138 ? 102.878 21.886 33.396 1.00 30.79 138 HIS A C 1
ATOM 994 O O . HIS A 1 138 ? 103.739 21.880 32.509 1.00 31.63 138 HIS A O 1
ATOM 1001 N N . ILE A 1 139 ? 102.671 20.908 34.242 1.00 26.98 139 ILE A N 1
ATOM 1002 C CA . ILE A 1 139 ? 103.334 19.643 34.124 1.00 23.58 139 ILE A CA 1
ATOM 1003 C C . ILE A 1 139 ? 102.266 18.634 33.767 1.00 30.51 139 ILE A C 1
ATOM 1004 O O . ILE A 1 139 ? 101.144 18.672 34.310 1.00 27.39 139 ILE A O 1
ATOM 1009 N N . GLY A 1 140 ? 102.549 17.719 32.860 1.00 23.52 140 GLY A N 1
ATOM 1010 C CA . GLY A 1 140 ? 101.456 16.808 32.604 1.00 17.98 140 GLY A CA 1
ATOM 1011 C C . GLY A 1 140 ? 101.879 15.391 32.375 1.00 25.07 140 GLY A C 1
ATOM 1012 O O . GLY A 1 140 ? 103.030 15.064 32.100 1.00 31.66 140 GLY A O 1
ATOM 1013 N N . ILE A 1 141 ? 100.881 14.558 32.414 1.00 21.59 141 ILE A N 1
ATOM 1014 C CA . ILE A 1 141 ? 101.034 13.160 32.183 1.00 17.14 141 ILE A CA 1
ATOM 1015 C C . ILE A 1 141 ? 100.287 12.793 30.915 1.00 22.18 141 ILE A C 1
ATOM 1016 O O . ILE A 1 141 ? 99.081 12.909 30.830 1.00 26.31 141 ILE A O 1
ATOM 1021 N N . ASN A 1 142 ? 101.038 12.502 29.880 1.00 18.45 142 ASN A N 1
ATOM 1022 C CA . ASN A 1 142 ? 100.473 12.151 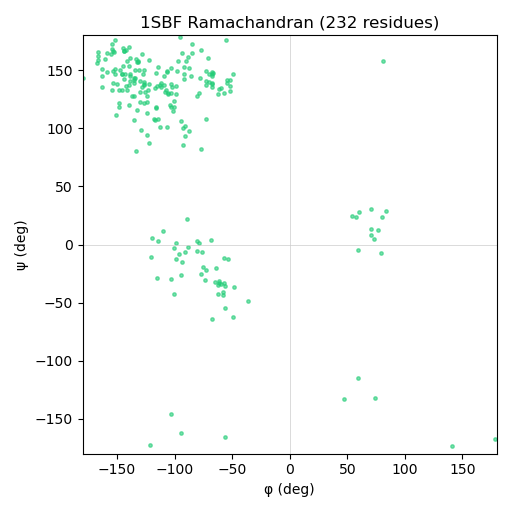28.606 1.00 17.27 142 ASN A CA 1
ATOM 1023 C C . ASN A 1 142 ? 100.607 10.684 28.344 1.00 21.99 142 ASN A C 1
ATOM 1024 O O . ASN A 1 142 ? 101.677 10.088 28.390 1.00 21.65 142 ASN A O 1
ATOM 1029 N N . VAL A 1 143 ? 99.494 10.131 27.993 1.00 22.88 143 VAL A N 1
ATOM 1030 C CA . VAL A 1 143 ? 99.403 8.718 27.734 1.00 25.78 143 VAL A CA 1
ATOM 1031 C C . VAL A 1 143 ? 98.894 8.500 26.305 1.00 27.69 143 VAL A C 1
ATOM 1032 O O . VAL A 1 143 ? 97.707 8.465 26.068 1.00 29.24 143 VAL A O 1
ATOM 1036 N N . ASN A 1 144 ? 99.778 8.464 25.321 1.00 23.27 144 ASN A N 1
ATOM 1037 C CA . ASN A 1 144 ? 99.331 8.295 23.937 1.00 25.85 144 ASN A CA 1
ATOM 1038 C C . ASN A 1 144 ? 98.600 9.485 23.340 1.00 36.89 144 ASN A C 1
ATOM 1039 O O . ASN A 1 144 ? 98.075 9.415 22.224 1.00 39.48 144 ASN A O 1
ATOM 1044 N N . SER A 1 145 ? 98.580 10.595 24.057 1.00 29.63 145 SER A N 1
ATOM 1045 C CA . SER A 1 145 ? 97.922 11.747 23.516 1.00 23.40 145 SER A CA 1
ATOM 1046 C C . SER A 1 145 ? 98.573 12.955 24.081 1.00 26.21 145 SER A C 1
ATOM 1047 O O . SER A 1 145 ? 99.047 12.939 25.196 1.00 26.52 145 SER A O 1
ATOM 1050 N N . ILE A 1 146 ? 98.620 13.995 23.295 1.00 27.72 146 ILE A N 1
ATOM 1051 C CA . ILE A 1 146 ? 99.151 15.231 23.787 1.00 27.13 146 ILE A CA 1
ATOM 1052 C C . ILE A 1 146 ? 98.137 15.916 24.688 1.00 26.33 146 ILE A C 1
ATOM 1053 O O . ILE A 1 146 ? 98.407 16.977 25.276 1.00 18.01 146 ILE A O 1
ATOM 1058 N N . ARG A 1 147 ? 96.941 15.324 24.734 1.00 20.93 147 ARG A N 1
ATOM 1059 C CA . ARG A 1 147 ? 95.897 15.865 25.565 1.00 19.76 147 ARG A CA 1
ATOM 1060 C C . ARG A 1 147 ? 96.002 15.185 26.917 1.00 28.77 147 ARG A C 1
ATOM 1061 O O . ARG A 1 147 ? 95.654 14.022 27.065 1.00 32.25 147 ARG A O 1
ATOM 1063 N N . SER A 1 148 ? 96.721 15.828 27.824 1.00 25.44 148 SER A N 1
ATOM 1064 C CA . SER A 1 148 ? 97.104 15.233 29.110 1.00 27.16 148 SER A CA 1
ATOM 1065 C C . SER A 1 148 ? 95.971 14.627 29.948 1.00 35.83 148 SER A C 1
ATOM 1066 O O . SER A 1 148 ? 94.941 15.259 30.124 1.00 34.19 148 SER A O 1
ATOM 1069 N N . ILE A 1 149 ? 96.196 13.423 30.525 1.00 27.32 149 ILE A N 1
ATOM 1070 C CA . ILE A 1 149 ? 95.201 12.810 31.391 1.00 22.81 149 ILE A CA 1
ATOM 1071 C C . ILE A 1 149 ? 95.109 13.516 32.719 1.00 30.14 149 ILE A C 1
ATOM 1072 O O . ILE A 1 149 ? 94.120 13.374 33.434 1.00 35.75 149 ILE A O 1
ATOM 1077 N N . LYS A 1 150 ? 96.174 14.228 33.068 1.00 26.12 150 LYS A N 1
ATOM 1078 C CA . LYS A 1 150 ? 96.169 14.993 34.298 1.00 22.81 150 LYS A CA 1
ATOM 1079 C C . LYS A 1 150 ? 97.266 16.033 34.305 1.00 20.18 150 LYS A C 1
ATOM 1080 O O . LYS A 1 150 ? 98.259 15.872 33.620 1.00 26.48 150 LYS A O 1
ATOM 1086 N N . THR A 1 151 ? 96.986 17.171 34.918 1.00 18.28 151 THR A N 1
ATOM 1087 C CA . THR A 1 151 ? 97.921 18.282 34.941 1.00 21.58 151 THR A CA 1
ATOM 1088 C C . THR A 1 151 ? 98.002 19.029 36.274 1.00 29.75 151 THR A C 1
ATOM 1089 O O . THR A 1 151 ? 97.199 18.841 37.185 1.00 32.26 151 THR A O 1
ATOM 1093 N N . THR A 1 152 ? 99.009 19.895 36.338 1.00 25.50 152 THR A N 1
ATOM 1094 C CA . THR A 1 152 ? 99.312 20.713 37.481 1.00 23.38 152 THR A CA 1
ATOM 1095 C C . THR A 1 152 ? 100.225 21.860 37.106 1.00 26.20 152 THR A C 1
ATOM 1096 O O . THR A 1 152 ? 101.050 21.799 36.180 1.00 32.95 152 THR A O 1
ATOM 1100 N N . SER A 1 153 ? 100.039 22.906 37.872 1.00 24.14 153 SER A N 1
ATOM 1101 C CA . SER A 1 153 ? 100.729 24.144 37.704 1.00 25.73 153 SER A CA 1
ATOM 1102 C C . SER A 1 153 ? 102.176 23.991 38.021 1.00 26.93 153 SER A C 1
ATOM 1103 O O . SER A 1 153 ? 102.570 23.285 38.958 1.00 28.35 153 SER A O 1
ATOM 1106 N N . TRP A 1 154 ? 102.939 24.639 37.164 1.00 26.89 154 TRP A N 1
ATOM 1107 C CA . TRP A 1 154 ? 104.371 24.608 37.197 1.00 28.00 154 TRP A CA 1
ATOM 1108 C C . TRP A 1 154 ? 104.892 25.988 37.450 1.00 29.90 154 TRP A C 1
ATOM 1109 O O . TRP A 1 154 ? 104.886 26.855 36.570 1.00 35.98 154 TRP A O 1
ATOM 1120 N N . ASP A 1 155 ? 105.376 26.175 38.655 1.00 23.90 155 ASP A N 1
ATOM 1121 C CA . ASP A 1 155 ? 105.958 27.447 38.999 1.00 24.94 155 ASP A CA 1
ATOM 1122 C C . ASP A 1 155 ? 107.342 27.550 38.392 1.00 30.60 155 ASP A C 1
ATOM 1123 O O . ASP A 1 155 ? 108.324 27.199 39.044 1.00 30.01 155 ASP A O 1
ATOM 1128 N N . LEU A 1 156 ? 107.420 27.923 37.108 1.00 28.99 156 LEU A N 1
ATOM 1129 C CA . LEU A 1 156 ? 108.723 27.947 36.441 1.00 31.44 156 LEU A CA 1
ATOM 1130 C C 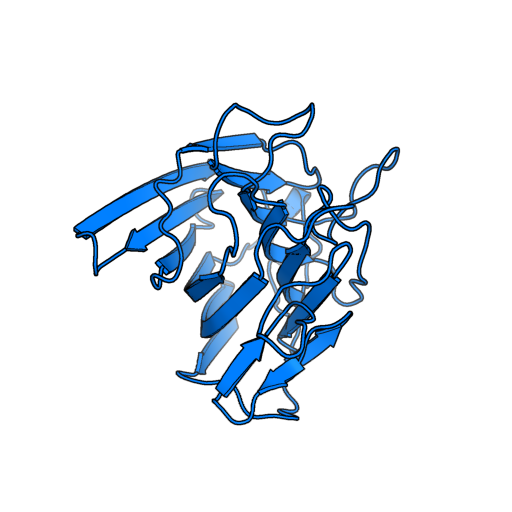. LEU A 1 156 ? 109.530 29.224 36.645 1.00 35.62 156 LEU A C 1
ATOM 1131 O O . LEU A 1 156 ? 109.030 30.272 37.089 1.00 38.77 156 LEU A O 1
ATOM 1136 N N . ALA A 1 157 ? 110.809 29.127 36.312 1.00 28.50 157 ALA A N 1
ATOM 1137 C CA . ALA A 1 157 ? 111.692 30.252 36.487 1.00 25.69 157 ALA A CA 1
ATOM 1138 C C . ALA A 1 157 ? 112.777 30.281 35.437 1.00 29.66 157 ALA A C 1
ATOM 1139 O O . ALA A 1 157 ? 113.552 29.352 35.307 1.00 32.21 157 ALA A O 1
ATOM 1141 N N . ASN A 1 158 ? 112.794 31.334 34.638 1.00 27.68 158 ASN A N 1
ATOM 1142 C CA . ASN A 1 158 ? 113.761 31.457 33.552 1.00 27.74 158 ASN A CA 1
ATOM 1143 C C . ASN A 1 158 ? 115.190 31.315 34.016 1.00 31.29 158 ASN A C 1
ATOM 1144 O O . ASN A 1 158 ? 115.579 31.817 35.069 1.00 29.58 158 ASN A O 1
ATOM 1149 N N . ASN A 1 159 ? 115.986 30.652 33.201 1.00 30.04 159 ASN A N 1
ATOM 1150 C CA . ASN A 1 159 ? 117.383 30.432 33.543 1.00 29.94 159 ASN A CA 1
ATOM 1151 C C . ASN A 1 159 ? 117.724 29.671 34.832 1.00 31.95 159 ASN A C 1
ATOM 1152 O O . ASN A 1 159 ? 118.875 29.379 35.097 1.00 38.97 159 ASN A O 1
ATOM 1157 N N . LYS A 1 160 ? 116.773 29.318 35.656 1.00 25.17 160 LYS A N 1
ATOM 1158 C CA . LYS A 1 160 ? 117.148 28.523 36.812 1.00 26.02 160 LYS A CA 1
ATOM 1159 C C . LYS A 1 160 ? 117.032 27.029 36.510 1.00 31.64 160 LYS A C 1
ATOM 1160 O O . LYS A 1 160 ? 116.265 26.605 35.637 1.00 28.94 160 LYS A O 1
ATOM 1166 N N . VAL A 1 161 ? 117.846 26.258 37.215 1.00 19.17 161 VAL A N 1
ATOM 1167 C CA . VAL A 1 161 ? 117.892 24.826 37.082 1.00 17.54 161 VAL A CA 1
ATOM 1168 C C . VAL A 1 161 ? 116.792 24.181 37.856 1.00 29.46 161 VAL A C 1
ATOM 1169 O O . VAL A 1 161 ? 116.717 24.312 39.091 1.00 31.54 161 VAL A O 1
ATOM 1173 N N . ALA A 1 162 ? 116.058 23.345 37.156 1.00 24.48 162 ALA A N 1
ATOM 1174 C CA . ALA A 1 162 ? 115.030 22.582 37.814 1.00 19.40 162 ALA A CA 1
ATOM 1175 C C . ALA A 1 162 ? 115.558 21.162 38.029 1.00 22.08 162 ALA A C 1
ATOM 1176 O O . ALA A 1 162 ? 116.261 20.676 37.140 1.00 24.93 162 ALA A O 1
ATOM 1178 N N . LYS A 1 163 ? 115.335 20.585 39.240 1.00 16.66 163 LYS A N 1
ATOM 1179 C CA . LYS A 1 163 ? 115.646 19.173 39.586 1.00 22.05 163 LYS A CA 1
ATOM 1180 C C . LYS A 1 163 ? 114.364 18.324 39.541 1.00 25.38 163 LYS A C 1
ATOM 1181 O O . LYS A 1 163 ? 113.366 18.624 40.214 1.00 24.00 163 LYS A O 1
ATOM 1183 N N . VAL A 1 164 ? 114.323 17.375 38.607 1.00 24.75 164 VAL A N 1
ATOM 1184 C CA . VAL A 1 164 ? 113.131 16.552 38.359 1.00 24.63 164 VAL A CA 1
ATOM 1185 C C . VAL A 1 164 ? 113.252 15.103 38.787 1.00 31.10 164 VAL A C 1
ATOM 1186 O O . VAL A 1 164 ? 114.296 14.443 38.664 1.00 34.03 164 VAL A O 1
ATOM 1190 N N . LEU A 1 165 ? 112.130 14.591 39.253 1.00 23.26 165 LEU A N 1
ATOM 1191 C CA . LEU A 1 165 ? 112.080 13.224 39.692 1.00 18.46 165 LEU A CA 1
ATOM 1192 C C . LEU A 1 165 ? 110.818 12.578 39.272 1.00 23.31 165 LEU A C 1
ATOM 1193 O O . LEU A 1 165 ? 109.736 12.982 39.671 1.00 28.78 165 LEU A O 1
ATOM 1198 N N . ILE A 1 166 ? 110.991 11.531 38.503 1.00 27.06 166 ILE A N 1
ATOM 1199 C CA . ILE A 1 166 ? 109.873 10.760 38.019 1.00 23.09 166 ILE A CA 1
ATOM 1200 C C . ILE A 1 166 ? 109.927 9.341 38.558 1.00 17.37 166 ILE A C 1
ATOM 1201 O O . ILE A 1 166 ? 110.961 8.702 38.530 1.00 19.25 166 ILE A O 1
ATOM 1206 N N . THR A 1 167 ? 108.795 8.834 39.025 1.00 18.15 167 THR A N 1
ATOM 1207 C CA . THR A 1 167 ? 108.733 7.487 39.556 1.00 15.26 167 THR A CA 1
ATOM 1208 C C . THR A 1 167 ? 107.484 6.730 39.150 1.00 17.56 167 THR A C 1
ATOM 1209 O O . THR A 1 167 ? 106.369 7.282 39.064 1.00 17.80 167 THR A O 1
ATOM 1213 N N . TYR A 1 168 ? 107.693 5.427 38.965 1.00 15.46 168 TYR A N 1
ATOM 1214 C CA . TYR A 1 168 ? 106.654 4.514 38.561 1.00 15.93 168 TYR A CA 1
ATOM 1215 C C . TYR A 1 168 ? 106.629 3.259 39.405 1.00 20.11 168 TYR A C 1
ATOM 1216 O O . TYR A 1 168 ? 107.530 2.422 39.374 1.00 21.62 168 TYR A O 1
ATOM 1225 N N . ASP A 1 169 ? 105.549 3.096 40.121 1.00 19.06 169 ASP A N 1
ATOM 1226 C CA . ASP A 1 169 ? 105.425 1.939 40.985 1.00 23.32 169 ASP A CA 1
ATOM 1227 C C . ASP A 1 169 ? 104.455 0.914 40.432 1.00 25.19 169 ASP A C 1
ATOM 1228 O O . ASP A 1 169 ? 103.231 1.069 40.530 1.00 29.73 169 ASP A O 1
ATOM 1233 N N . ALA A 1 170 ? 105.021 -0.131 39.834 1.00 15.72 170 ALA A N 1
ATOM 1234 C CA . ALA A 1 170 ? 104.184 -1.142 39.221 1.00 20.71 170 ALA A CA 1
ATOM 1235 C C . ALA A 1 170 ? 103.073 -1.607 40.150 1.00 30.53 170 ALA A C 1
ATOM 1236 O O . ALA A 1 170 ? 101.971 -1.983 39.720 1.00 35.30 170 ALA A O 1
ATOM 1238 N N . SER A 1 171 ? 103.407 -1.684 41.430 1.00 21.45 171 SER A N 1
ATOM 1239 C CA . SER A 1 171 ? 102.443 -2.188 42.385 1.00 25.42 171 SER A CA 1
ATOM 1240 C C . SER A 1 171 ? 101.189 -1.336 42.397 1.00 32.14 171 SER A C 1
ATOM 1241 O O . SER A 1 171 ? 100.109 -1.818 42.634 1.00 37.04 171 SER A O 1
ATOM 1244 N N . THR A 1 172 ? 101.298 -0.049 42.180 1.00 22.19 172 THR A N 1
ATOM 1245 C CA . THR A 1 172 ? 100.066 0.670 42.180 1.00 21.11 172 THR A CA 1
ATOM 1246 C C . THR A 1 172 ? 99.816 1.345 40.863 1.00 30.24 172 THR A C 1
ATOM 1247 O O . THR A 1 172 ? 98.805 2.039 40.706 1.00 29.30 172 THR A O 1
ATOM 1251 N N . SER A 1 173 ? 100.709 1.076 39.901 1.00 23.33 173 SER A N 1
ATOM 1252 C CA . SER A 1 173 ? 100.547 1.668 38.581 1.00 24.14 173 SER A CA 1
ATOM 1253 C C . SER A 1 173 ? 100.501 3.162 38.664 1.00 22.47 173 SER A C 1
ATOM 1254 O O . SER A 1 173 ? 99.886 3.833 37.842 1.00 27.01 173 SER A O 1
ATOM 1257 N N . LEU A 1 174 ? 101.083 3.669 39.732 1.00 21.33 174 LEU A N 1
ATOM 1258 C CA . LEU A 1 174 ? 101.039 5.077 39.970 1.00 24.73 174 LEU A CA 1
ATOM 1259 C C . LEU A 1 174 ? 102.327 5.726 39.562 1.00 28.36 174 LEU A C 1
ATOM 1260 O O . LEU A 1 174 ? 103.410 5.285 39.959 1.00 25.95 174 LEU A O 1
ATOM 1265 N N . LEU A 1 175 ? 102.181 6.712 38.675 1.00 21.99 175 LEU A N 1
ATOM 1266 C CA . LEU A 1 175 ? 103.293 7.480 38.161 1.00 16.53 175 LEU A CA 1
ATOM 1267 C C . LEU A 1 175 ? 103.387 8.789 38.906 1.00 19.13 175 LEU A C 1
ATOM 1268 O O . LEU A 1 175 ? 102.378 9.503 39.058 1.00 17.97 175 LEU A O 1
ATOM 1273 N N . VAL A 1 176 ? 104.587 9.103 39.404 1.00 13.49 176 VAL A N 1
ATOM 1274 C CA . VAL A 1 176 ? 104.729 10.363 40.130 1.00 14.49 176 VAL A CA 1
ATOM 1275 C C . VAL A 1 176 ? 105.778 11.283 39.574 1.00 27.00 176 VAL A C 1
ATOM 1276 O O . VAL A 1 176 ? 106.899 10.872 39.279 1.00 38.62 176 VAL A O 1
ATOM 1280 N N . ALA A 1 177 ? 105.400 12.537 39.419 1.00 19.35 177 ALA A N 1
ATOM 1281 C CA . ALA A 1 177 ? 106.298 13.498 38.812 1.00 19.78 177 ALA A CA 1
ATOM 1282 C C . ALA A 1 177 ? 106.454 14.698 39.697 1.00 20.24 177 ALA A C 1
ATOM 1283 O O . ALA A 1 177 ? 105.492 15.357 40.073 1.00 21.90 177 ALA A O 1
ATOM 1285 N N . SER A 1 178 ? 107.671 14.954 40.070 1.00 15.63 178 SER A N 1
ATOM 1286 C CA . SER A 1 178 ? 107.934 16.048 40.983 1.00 16.74 178 SER A CA 1
ATOM 1287 C C . SER A 1 178 ? 108.998 16.971 40.434 1.00 19.02 178 SER A C 1
ATOM 1288 O O . SER A 1 178 ? 109.975 16.512 39.852 1.00 19.55 178 SER A O 1
ATOM 1291 N N . LEU A 1 179 ? 108.897 18.258 40.714 1.00 19.22 179 LEU A N 1
ATOM 1292 C CA . LEU A 1 179 ? 109.900 19.174 40.211 1.00 19.75 179 LEU A CA 1
ATOM 1293 C C . LEU A 1 179 ? 110.258 20.187 41.281 1.00 27.67 179 LEU A C 1
ATOM 1294 O O . LEU A 1 179 ? 109.412 20.668 42.017 1.00 29.26 179 LEU A O 1
ATOM 1299 N N . VAL A 1 180 ? 111.528 20.506 41.372 1.00 27.46 180 VAL A N 1
ATOM 1300 C CA . VAL A 1 180 ? 111.983 21.353 42.441 1.00 26.74 180 VAL A CA 1
ATOM 1301 C C . VAL A 1 180 ? 113.014 22.337 41.936 1.00 35.77 180 VAL A C 1
ATOM 1302 O O . VAL A 1 180 ? 113.829 21.979 41.083 1.00 38.34 180 VAL A O 1
ATOM 1306 N N . TYR A 1 181 ? 112.882 23.594 42.400 1.00 30.40 181 TYR A N 1
ATOM 1307 C CA . TYR A 1 181 ? 113.830 24.693 42.152 1.00 27.35 181 TYR A CA 1
ATOM 1308 C C . TYR A 1 181 ? 114.520 25.082 43.464 1.00 25.72 181 TYR A C 1
ATOM 1309 O O . TYR A 1 181 ? 113.978 25.760 44.330 1.00 30.25 181 TYR A O 1
ATOM 1318 N N . PRO A 1 182 ? 115.712 24.622 43.642 1.00 22.32 182 PRO A N 1
ATOM 1319 C CA . PRO A 1 182 ? 116.409 24.912 44.878 1.00 27.30 182 PRO A CA 1
ATOM 1320 C C . PRO A 1 182 ? 116.729 26.376 45.079 1.00 31.24 182 PRO A C 1
ATOM 1321 O O . PRO A 1 182 ? 116.768 26.841 46.198 1.00 35.56 182 PRO A O 1
ATOM 1325 N N . SER A 1 183 ? 116.971 27.078 43.987 1.00 31.33 183 SER A N 1
ATOM 1326 C CA . SER A 1 183 ? 117.277 28.509 43.989 1.00 25.34 183 SER A CA 1
ATOM 1327 C C . SER A 1 183 ? 116.133 29.240 44.649 1.00 29.91 183 SER A C 1
ATOM 1328 O O . SER A 1 183 ? 116.340 30.141 45.459 1.00 35.12 183 SER A O 1
ATOM 1330 N N . GLN A 1 184 ? 114.933 28.808 44.267 1.00 18.98 184 GLN A N 1
ATOM 1331 C CA . GLN A 1 184 ? 113.686 29.420 44.657 1.00 19.08 184 GLN A CA 1
ATOM 1332 C C . GLN A 1 184 ? 113.077 28.786 45.877 1.00 25.67 184 GLN A C 1
ATOM 1333 O O . GLN A 1 184 ? 112.068 29.276 46.354 1.00 26.15 184 GLN A O 1
ATOM 1339 N N . ARG A 1 185 ? 113.559 27.602 46.247 1.00 25.98 185 ARG A N 1
ATOM 1340 C CA . ARG A 1 185 ? 112.972 26.877 47.371 1.00 28.46 185 ARG A CA 1
ATOM 1341 C C . ARG A 1 185 ? 111.492 26.576 47.111 1.00 31.05 185 ARG A C 1
ATOM 1342 O O . ARG A 1 185 ? 110.667 26.370 47.995 1.00 29.66 185 ARG A O 1
ATOM 1344 N N . THR A 1 186 ? 111.197 26.474 45.834 1.00 22.22 186 THR A N 1
ATOM 1345 C CA . THR A 1 186 ? 109.880 26.240 45.323 1.00 20.96 186 THR A CA 1
ATOM 1346 C C . THR A 1 186 ? 109.688 24.783 44.786 1.00 33.30 186 THR A C 1
ATOM 1347 O O . THR A 1 186 ? 110.634 24.190 44.268 1.00 34.99 186 THR A O 1
ATOM 1351 N N . SER A 1 187 ? 108.466 24.196 44.860 1.00 26.86 187 SER A N 1
ATOM 1352 C CA . SER A 1 187 ? 108.241 22.816 44.391 1.00 24.77 187 SER A CA 1
ATOM 1353 C C . SER A 1 187 ? 106.832 22.459 43.900 1.00 31.00 187 SER A C 1
ATOM 1354 O O . SER A 1 187 ? 105.821 22.904 44.427 1.00 36.47 187 SER A O 1
ATOM 1357 N N . ASN A 1 188 ? 106.777 21.502 42.980 1.00 29.37 188 ASN A N 1
ATOM 1358 C CA . ASN A 1 188 ? 105.533 21.019 42.364 1.00 27.57 188 ASN A CA 1
ATOM 1359 C C . ASN A 1 188 ? 105.508 19.472 42.205 1.00 34.60 188 ASN A C 1
ATOM 1360 O O . ASN A 1 188 ? 106.534 18.822 41.961 1.00 34.85 188 ASN A O 1
ATOM 1365 N N . ILE A 1 189 ? 104.316 18.874 42.320 1.00 28.94 189 ILE A N 1
ATOM 1366 C CA . ILE A 1 189 ? 104.137 17.419 42.244 1.00 25.47 189 ILE A CA 1
ATOM 1367 C C . ILE A 1 189 ? 102.810 17.027 41.593 1.00 27.76 189 ILE A C 1
ATOM 1368 O O . ILE A 1 189 ? 101.823 17.719 41.699 1.00 24.40 189 ILE A O 1
ATOM 1373 N N . LEU A 1 190 ? 102.811 15.921 40.874 1.00 27.09 190 LEU A N 1
ATOM 1374 C CA . LEU A 1 190 ? 101.674 15.446 40.083 1.00 23.15 190 LEU A CA 1
ATOM 1375 C C . LEU A 1 190 ? 101.676 13.922 40.132 1.00 26.40 190 LEU A C 1
ATOM 1376 O O . LEU A 1 190 ? 102.749 13.318 40.121 1.00 23.70 190 LEU A O 1
ATOM 1381 N N . SER A 1 191 ? 100.491 13.307 40.105 1.00 18.35 191 SER A N 1
ATOM 1382 C CA . SER A 1 191 ? 100.400 11.867 40.119 1.00 16.83 191 SER A CA 1
ATOM 1383 C C . SER A 1 191 ? 99.076 11.375 39.574 1.00 23.74 191 SER A C 1
ATOM 1384 O O . SER A 1 191 ? 98.038 12.013 39.767 1.00 19.34 191 SER A O 1
ATOM 1387 N N . ASP A 1 192 ? 99.146 10.192 38.957 1.00 20.16 192 ASP A N 1
ATOM 1388 C CA . ASP A 1 192 ? 98.022 9.507 38.381 1.00 17.26 192 ASP A CA 1
ATOM 1389 C C . ASP A 1 192 ? 98.388 8.086 38.070 1.00 22.79 192 ASP A C 1
ATOM 1390 O O . ASP A 1 192 ? 99.580 7.761 37.961 1.00 21.33 192 ASP A O 1
ATOM 1395 N N . VAL A 1 193 ? 97.369 7.256 37.818 1.00 22.24 193 VAL A N 1
ATOM 1396 C CA . VAL A 1 193 ? 97.679 5.906 37.424 1.00 27.08 193 VAL A CA 1
ATOM 1397 C C . VAL A 1 193 ? 97.770 5.747 35.913 1.00 33.23 193 VAL A C 1
ATOM 1398 O O . VAL A 1 193 ? 96.998 6.352 35.152 1.00 29.45 193 VAL A O 1
ATOM 1402 N N . VAL A 1 194 ? 98.734 4.915 35.513 1.00 26.55 194 VAL A N 1
ATOM 1403 C CA . VAL A 1 194 ? 99.001 4.608 34.122 1.00 27.39 194 VAL A CA 1
ATOM 1404 C C . VAL A 1 194 ? 99.215 3.103 33.937 1.00 36.38 194 VAL A C 1
ATOM 1405 O O . VAL A 1 194 ? 100.003 2.489 34.647 1.00 36.40 194 VAL A O 1
ATOM 1409 N N . ASP A 1 195 ? 98.493 2.498 33.005 1.00 32.28 195 ASP A N 1
ATOM 1410 C CA . ASP A 1 195 ? 98.657 1.094 32.735 1.00 30.33 195 ASP A CA 1
ATOM 1411 C C . ASP A 1 195 ? 99.666 0.909 31.621 1.00 33.74 195 ASP A C 1
ATOM 1412 O O . ASP A 1 195 ? 99.349 1.081 30.446 1.00 31.86 195 ASP A O 1
ATOM 1417 N N . LEU A 1 196 ? 100.883 0.574 32.001 1.00 30.86 196 LEU A N 1
ATOM 1418 C CA . LEU A 1 196 ? 101.942 0.398 31.032 1.00 36.37 196 LEU A CA 1
ATOM 1419 C C . LEU A 1 196 ? 101.665 -0.723 30.064 1.00 35.51 1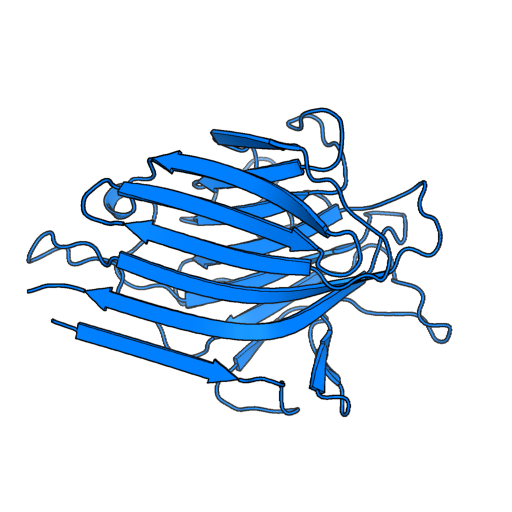96 LEU A C 1
ATOM 1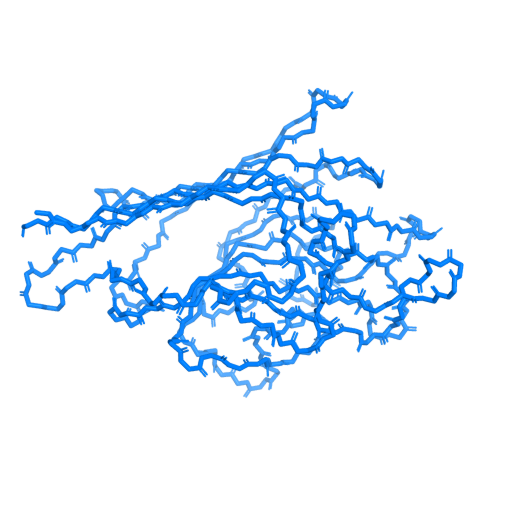420 O O . LEU A 1 196 ? 102.108 -0.673 28.907 1.00 26.29 196 LEU A O 1
ATOM 1425 N N . LYS A 1 197 ? 101.003 -1.770 30.591 1.00 36.69 197 LYS A N 1
ATOM 1426 C CA . LYS A 1 197 ? 100.678 -2.944 29.791 1.00 29.97 197 LYS A CA 1
ATOM 1427 C C . LYS A 1 197 ? 99.775 -2.576 28.626 1.00 38.60 197 LYS A C 1
ATOM 1428 O O . LYS A 1 197 ? 99.945 -3.045 27.511 1.00 48.42 197 LYS A O 1
ATOM 1430 N N . THR A 1 198 ? 98.941 -1.574 28.803 1.00 31.48 198 THR A N 1
ATOM 1431 C CA . THR A 1 198 ? 98.101 -1.197 27.688 1.00 31.56 198 THR A CA 1
ATOM 1432 C C . THR A 1 198 ? 98.577 0.010 26.903 1.00 41.26 198 THR A C 1
ATOM 1433 O O . THR A 1 198 ? 97.871 0.405 25.992 1.00 47.86 198 THR A O 1
ATOM 1437 N N . SER A 1 199 ? 99.678 0.676 27.301 1.00 32.28 199 SER A N 1
ATOM 1438 C CA . SER A 1 199 ? 100.090 1.921 26.638 1.00 27.11 199 SER A CA 1
ATOM 1439 C C . SER A 1 199 ? 101.468 1.894 26.001 1.00 29.65 199 SER A C 1
ATOM 1440 O O . SER A 1 199 ? 101.841 2.822 25.300 1.00 25.49 199 SER A O 1
ATOM 1443 N N . LEU A 1 200 ? 102.241 0.853 26.280 1.00 29.11 200 LEU A N 1
ATOM 1444 C CA . LEU A 1 200 ? 103.550 0.721 25.677 1.00 26.84 200 LEU A CA 1
ATOM 1445 C C . LEU A 1 200 ? 103.807 -0.713 25.277 1.00 37.40 200 LEU A C 1
ATOM 1446 O O . LEU A 1 200 ? 103.203 -1.652 25.804 1.00 35.52 200 LEU A O 1
ATOM 1451 N N . PRO A 1 20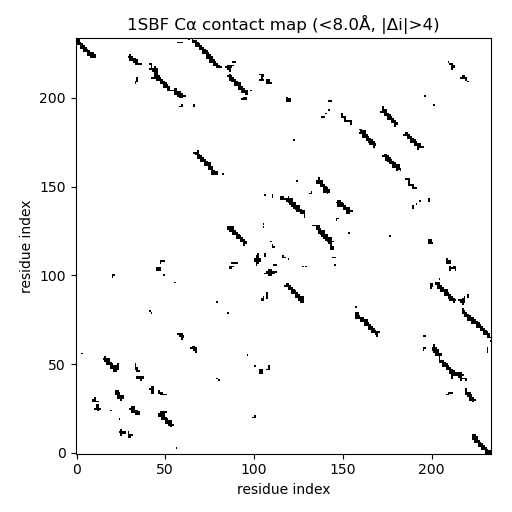1 ? 104.766 -0.864 24.377 1.00 32.89 201 PRO A N 1
ATOM 1452 C CA . PRO A 1 201 ? 105.236 -2.163 23.964 1.00 27.07 201 PRO A CA 1
ATOM 1453 C C . PRO A 1 201 ? 106.146 -2.711 25.051 1.00 26.79 201 PRO A C 1
ATOM 1454 O O . PRO A 1 201 ? 106.531 -2.037 25.981 1.00 28.98 201 PRO A O 1
ATOM 1458 N N . GLU A 1 202 ? 106.455 -3.964 24.972 1.00 28.96 202 GLU A N 1
ATOM 1459 C CA . GLU A 1 202 ? 107.204 -4.609 26.013 1.00 27.03 202 GLU A CA 1
ATOM 1460 C C . GLU A 1 202 ? 108.530 -3.954 26.256 1.00 24.02 202 GLU A C 1
ATOM 1461 O O . GLU A 1 202 ? 109.003 -3.906 27.392 1.00 31.56 202 GLU A O 1
ATOM 1467 N N . TRP A 1 203 ? 109.154 -3.579 25.144 1.00 17.85 203 TRP A N 1
ATOM 1468 C CA . TRP A 1 203 ? 110.457 -2.922 25.077 1.00 22.37 203 TRP A CA 1
ATOM 1469 C C . TRP A 1 203 ? 110.370 -1.516 24.525 1.00 27.17 203 TRP A C 1
ATOM 1470 O O . TRP A 1 203 ? 109.786 -1.279 23.464 1.00 30.65 203 TRP A O 1
ATOM 1481 N N . VAL A 1 204 ? 111.079 -0.607 25.162 1.00 20.65 204 VAL A N 1
ATOM 1482 C CA . VAL A 1 204 ? 111.007 0.759 24.719 1.00 17.39 204 VAL A CA 1
ATOM 1483 C C . VAL A 1 204 ? 112.345 1.403 24.868 1.00 29.30 204 VAL A C 1
ATOM 1484 O O . VAL A 1 204 ? 113.193 0.878 25.594 1.00 29.26 204 VAL A O 1
ATOM 1488 N N . ARG A 1 205 ? 112.479 2.575 24.231 1.00 23.11 205 ARG A N 1
ATOM 1489 C CA . ARG A 1 205 ? 113.579 3.460 24.490 1.00 22.97 205 ARG A CA 1
ATOM 1490 C C . ARG A 1 205 ? 113.010 4.632 25.286 1.00 30.07 205 ARG A C 1
ATOM 1491 O O . ARG A 1 205 ? 111.817 4.959 25.153 1.00 26.81 205 ARG A O 1
ATOM 1499 N N . ILE A 1 206 ? 113.817 5.212 26.170 1.00 24.21 206 ILE A N 1
ATOM 1500 C CA . ILE A 1 206 ? 113.388 6.359 26.983 1.00 23.09 206 ILE A CA 1
ATOM 1501 C C . ILE A 1 206 ? 114.213 7.568 26.568 1.00 30.44 206 ILE A C 1
ATOM 1502 O O . ILE A 1 206 ? 115.347 7.385 26.117 1.00 29.71 206 ILE A O 1
ATOM 1507 N N . GLY A 1 207 ? 113.683 8.803 26.716 1.00 25.73 207 GLY A N 1
ATOM 1508 C CA . GLY A 1 207 ? 114.472 9.956 26.323 1.00 20.04 207 GLY A CA 1
ATOM 1509 C C . GLY A 1 207 ? 113.799 11.296 26.483 1.00 21.76 207 GLY A C 1
ATOM 1510 O O . GLY A 1 207 ? 112.795 11.379 27.191 1.00 25.76 207 GLY A O 1
ATOM 1511 N N . PHE A 1 208 ? 114.437 12.335 25.862 1.00 22.27 208 PHE A N 1
ATOM 1512 C CA . PHE A 1 208 ? 113.979 13.736 25.871 1.00 21.54 208 PHE A CA 1
ATOM 1513 C C . PHE A 1 208 ? 113.595 14.308 24.517 1.00 25.36 208 PHE A C 1
ATOM 1514 O O . PHE A 1 208 ? 114.214 13.975 23.512 1.00 27.71 208 PHE A O 1
ATOM 1522 N N . SER A 1 209 ? 112.605 15.231 24.556 1.00 17.78 209 SER A N 1
ATOM 1523 C CA . SER A 1 209 ? 112.061 15.958 23.410 1.00 17.82 209 SER A CA 1
ATOM 1524 C C . SER A 1 209 ? 111.654 17.381 23.783 1.00 25.43 209 SER A C 1
ATOM 1525 O O . SER A 1 209 ? 110.946 17.623 24.767 1.00 25.70 209 SER A O 1
ATOM 1528 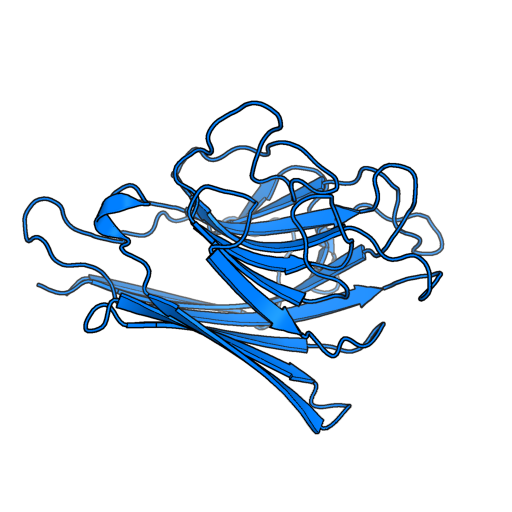N N . ALA A 1 210 ? 112.049 18.330 22.964 1.00 20.59 210 ALA A N 1
ATOM 1529 C CA . ALA A 1 210 ? 111.679 19.697 23.237 1.00 22.16 210 ALA A CA 1
ATOM 1530 C C . ALA A 1 210 ? 111.482 20.480 21.960 1.00 28.52 210 ALA A C 1
ATOM 15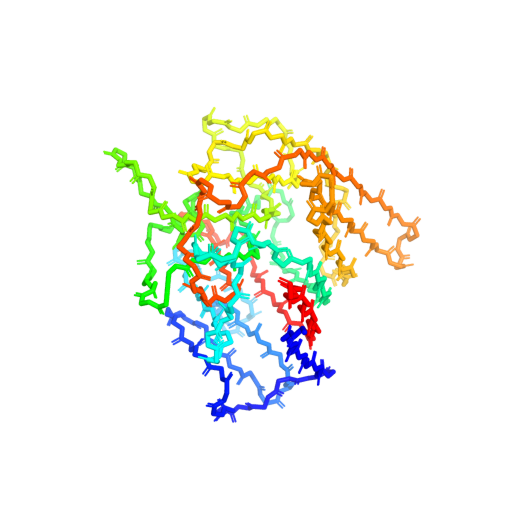31 O O . ALA A 1 210 ? 112.053 20.162 20.910 1.00 25.89 210 ALA A O 1
ATOM 1533 N N . ALA A 1 211 ? 110.595 21.454 22.037 1.00 26.49 211 ALA A N 1
ATOM 1534 C CA . ALA A 1 211 ? 110.297 22.255 20.866 1.00 25.77 211 ALA A CA 1
ATOM 1535 C C . ALA A 1 211 ? 110.257 23.724 21.205 1.00 32.90 211 ALA A C 1
ATOM 1536 O O . ALA A 1 211 ? 109.795 24.081 22.284 1.00 33.16 211 ALA A O 1
ATOM 1538 N N . THR A 1 212 ? 110.736 24.561 20.282 1.00 29.25 212 THR A N 1
ATOM 1539 C CA . THR A 1 212 ? 110.593 26.012 20.412 1.00 33.52 212 THR A CA 1
ATOM 1540 C C . THR A 1 212 ? 109.340 26.444 19.674 1.00 40.29 212 THR A C 1
ATOM 1541 O O . THR A 1 212 ? 108.776 25.700 18.853 1.00 40.48 212 THR A O 1
ATOM 1545 N N . GLY A 1 213 ? 108.921 27.653 19.968 1.00 36.87 213 GLY A N 1
ATOM 1546 C CA . GLY A 1 213 ? 107.691 28.172 19.400 1.00 38.78 213 GLY A CA 1
ATOM 1547 C C . GLY A 1 213 ? 107.595 28.006 17.891 1.00 32.92 213 GLY A C 1
ATOM 1548 O O . GLY A 1 213 ? 108.586 28.106 17.162 1.00 30.15 213 GLY A O 1
ATOM 1549 N N . LEU A 1 214 ? 106.378 27.805 17.422 1.00 22.97 214 LEU A N 1
ATOM 1550 C CA . LEU A 1 214 ? 106.187 27.679 16.000 1.00 26.70 214 LEU A CA 1
ATOM 1551 C C . LEU A 1 214 ? 106.859 28.797 15.214 1.00 38.30 214 LEU A C 1
ATOM 1552 O O . LEU A 1 214 ? 107.713 28.562 14.373 1.00 40.51 214 LEU A O 1
ATOM 1557 N N . ASP A 1 215 ? 106.406 30.009 15.454 1.00 33.78 215 ASP A N 1
ATOM 1558 C CA . ASP A 1 215 ? 106.859 31.170 14.727 1.00 34.76 215 ASP A CA 1
ATOM 1559 C C . ASP A 1 215 ? 107.603 32.101 15.643 1.00 38.91 215 ASP A C 1
ATOM 1560 O O . ASP A 1 215 ? 107.915 33.232 15.291 1.00 38.75 215 ASP A O 1
ATOM 1565 N N . ILE A 1 216 ? 107.758 31.680 16.877 1.00 36.63 216 ILE A N 1
ATOM 1566 C CA . ILE A 1 216 ? 108.504 32.489 17.804 1.00 36.07 216 ILE A CA 1
ATOM 1567 C C . ILE A 1 216 ? 109.545 31.647 18.437 1.00 35.81 216 ILE A C 1
ATOM 1568 O O . ILE A 1 216 ? 109.467 30.426 18.478 1.00 35.63 216 ILE A O 1
ATOM 1573 N N . PRO A 1 217 ? 110.475 32.318 19.038 1.00 29.48 217 PRO A N 1
ATOM 1574 C CA . PRO A 1 217 ? 111.590 31.619 19.600 1.00 28.41 217 PRO A CA 1
ATOM 1575 C C . PRO A 1 217 ? 111.237 30.864 20.868 1.00 33.95 217 PRO A C 1
ATOM 1576 O O . PRO A 1 217 ? 111.756 29.780 21.119 1.00 37.30 217 PRO A O 1
ATOM 1580 N N . GLY A 1 218 ? 110.277 31.375 21.624 1.00 31.64 218 GLY A N 1
ATOM 1581 C CA . GLY A 1 218 ? 109.887 30.721 22.874 1.00 32.58 218 GLY A CA 1
ATOM 1582 C C . GLY A 1 218 ? 111.063 30.615 23.854 1.00 39.25 218 GLY A C 1
ATOM 1583 O O . GLY A 1 218 ? 111.601 31.622 24.334 1.00 42.13 218 GLY A O 1
ATOM 1584 N N . GLU A 1 219 ? 111.484 29.388 24.134 1.00 33.00 219 GLU A N 1
ATOM 1585 C CA . GLU A 1 219 ? 112.642 29.165 24.996 1.00 26.09 219 GLU A CA 1
ATOM 1586 C C . GLU A 1 219 ? 113.426 27.950 24.533 1.00 31.28 219 GLU A C 1
ATOM 1587 O O . GLU A 1 219 ? 112.904 27.039 23.885 1.00 36.87 219 GLU A O 1
ATOM 1593 N N . SER A 1 220 ? 114.695 27.957 24.837 1.00 27.71 220 SER A N 1
ATOM 1594 C CA . SER A 1 220 ? 115.543 26.814 24.563 1.00 25.33 220 SER A CA 1
ATOM 1595 C C . SER A 1 220 ? 115.489 25.881 25.764 1.00 28.50 220 SER A C 1
ATOM 1596 O O . SER A 1 220 ? 115.091 26.275 26.856 1.00 28.14 220 SER A O 1
ATOM 1599 N N . HIS A 1 221 ? 115.872 24.633 25.570 1.00 21.64 221 HIS A N 1
ATOM 1600 C CA . HIS A 1 221 ? 115.805 23.689 26.656 1.00 18.03 221 HIS A CA 1
ATOM 1601 C C . HIS A 1 221 ? 117.038 22.856 26.668 1.00 21.94 221 HIS A C 1
ATOM 1602 O O . HIS A 1 221 ? 117.417 22.296 25.656 1.00 30.32 221 HIS A O 1
ATOM 1609 N N . ASP A 1 222 ? 117.651 22.816 27.822 1.00 16.07 222 ASP A N 1
ATOM 1610 C CA . ASP A 1 222 ? 118.859 22.090 28.025 1.00 22.67 222 ASP A CA 1
ATOM 1611 C C . ASP A 1 222 ? 118.733 21.166 29.227 1.00 29.64 222 ASP A C 1
ATOM 1612 O O . ASP A 1 222 ? 118.219 21.554 30.303 1.00 26.99 222 ASP A O 1
ATOM 1617 N N . VAL A 1 223 ? 119.224 19.947 29.007 1.00 20.62 223 VAL A N 1
ATOM 1618 C CA . VAL A 1 223 ? 119.291 18.949 30.046 1.00 28.69 223 VAL A CA 1
ATOM 1619 C C . VAL A 1 223 ? 120.739 18.801 30.441 1.00 27.25 223 VAL A C 1
ATOM 1620 O O . VAL A 1 223 ? 121.593 18.638 29.562 1.00 20.39 223 VAL A O 1
ATOM 1624 N N . LEU A 1 224 ? 120.979 18.803 31.749 1.00 20.56 224 LEU A N 1
ATOM 1625 C CA . LEU A 1 224 ? 122.313 18.825 32.315 1.00 20.37 224 LEU A CA 1
ATOM 1626 C C . LEU A 1 224 ? 122.842 17.499 32.855 1.00 24.68 224 LEU A C 1
ATOM 1627 O O . LEU A 1 224 ? 124.054 17.250 32.902 1.00 24.66 224 LEU A O 1
ATOM 1632 N N . SER A 1 225 ? 121.936 16.670 33.314 1.00 17.04 225 SER A N 1
ATOM 1633 C CA . SER A 1 225 ? 122.300 15.407 33.894 1.00 17.12 225 SER A CA 1
ATOM 1634 C C . SER A 1 225 ? 121.159 14.435 33.790 1.00 27.57 225 SER A C 1
ATOM 1635 O O . SER A 1 225 ? 119.991 14.837 33.598 1.00 32.77 225 SER A O 1
ATOM 1638 N N . TRP A 1 226 ? 121.481 13.156 33.981 1.00 19.68 226 TRP A N 1
ATOM 1639 C CA . TRP A 1 226 ? 120.453 12.160 33.824 1.00 18.00 226 TRP A CA 1
ATOM 1640 C C . TRP A 1 226 ? 120.742 10.929 34.616 1.00 22.57 226 TRP A C 1
ATOM 1641 O O . TRP A 1 226 ? 121.812 10.350 34.523 1.00 23.86 226 TRP A O 1
ATOM 1652 N N . SER A 1 227 ? 119.731 10.472 35.320 1.00 17.67 227 SER A N 1
ATOM 1653 C CA . SER A 1 227 ? 119.863 9.233 36.031 1.00 17.48 227 SER A CA 1
ATOM 1654 C C . SER A 1 227 ? 118.649 8.328 35.841 1.00 22.60 227 SER A C 1
ATOM 1655 O O . SER A 1 227 ? 117.519 8.776 35.650 1.00 17.11 227 SER A O 1
ATOM 1658 N N . PHE A 1 228 ? 118.858 7.023 35.888 1.00 19.28 228 PHE A N 1
ATOM 1659 C CA . PHE A 1 228 ? 117.714 6.181 35.610 1.00 18.71 228 PHE A CA 1
ATOM 1660 C C . PHE A 1 228 ? 117.876 4.740 36.064 1.00 27.78 228 PHE A C 1
ATOM 1661 O O . PHE A 1 228 ? 118.910 4.117 35.784 1.00 24.98 228 PHE A O 1
ATOM 1669 N N . ALA A 1 229 ? 116.812 4.192 36.701 1.00 23.48 229 ALA A N 1
ATOM 1670 C CA . ALA A 1 229 ? 116.795 2.792 37.194 1.00 17.79 229 ALA A CA 1
ATOM 1671 C C . ALA A 1 229 ? 115.479 2.046 37.032 1.00 21.04 229 ALA A C 1
ATOM 1672 O O . ALA A 1 229 ? 114.405 2.552 37.337 1.00 21.91 229 ALA A O 1
ATOM 1674 N N . SER A 1 230 ? 115.583 0.825 36.518 1.00 23.12 230 SER A N 1
ATOM 1675 C CA . SER A 1 230 ? 114.420 -0.001 36.267 1.00 25.36 230 SER A CA 1
ATOM 1676 C C . SER A 1 230 ? 114.575 -1.394 36.833 1.00 34.69 230 SER A C 1
ATOM 1677 O O . SER A 1 230 ? 115.641 -1.997 36.725 1.00 34.34 230 SER A O 1
ATOM 1680 N N . ASN A 1 231 ? 113.479 -1.916 37.386 1.00 31.59 231 ASN A N 1
ATOM 1681 C CA . ASN A 1 231 ? 113.495 -3.232 37.992 1.00 31.25 231 ASN A CA 1
ATOM 1682 C C . ASN A 1 231 ? 112.298 -4.042 37.585 1.00 29.16 231 ASN A C 1
ATOM 1683 O O . ASN A 1 231 ? 111.184 -3.755 38.002 1.00 37.52 231 ASN A O 1
ATOM 1688 N N . LEU A 1 232 ? 112.539 -5.032 36.735 1.00 25.37 232 LEU A N 1
ATOM 1689 C CA . LEU A 1 232 ? 111.491 -5.889 36.217 1.00 22.67 232 LEU A CA 1
ATOM 1690 C C . LEU A 1 232 ? 111.528 -7.220 36.937 1.00 36.01 232 LEU A C 1
ATOM 1691 O O . LEU A 1 232 ? 112.531 -7.910 36.910 1.00 42.58 232 LEU A O 1
ATOM 1696 N N . PRO A 1 233 ? 110.446 -7.540 37.635 1.00 31.23 233 PRO A N 1
ATOM 1697 C CA . PRO A 1 233 ? 110.424 -8.671 38.517 1.00 28.16 233 PRO A CA 1
ATOM 1698 C C . PRO A 1 233 ? 110.044 -9.980 37.895 1.00 43.52 233 PRO A C 1
ATOM 1699 O O . PRO A 1 233 ? 109.294 -10.034 36.922 1.00 43.28 233 PRO A O 1
ATOM 1703 N N . HIS A 1 234 ? 110.592 -11.030 38.530 1.00 47.46 234 HIS A N 1
ATOM 1704 C CA . HIS A 1 234 ? 110.337 -12.417 38.210 1.00 51.86 234 HIS A CA 1
ATOM 1705 C C . HIS A 1 234 ? 108.865 -12.735 38.466 1.00 74.47 234 HIS A C 1
ATOM 1706 O O . HIS A 1 234 ? 108.152 -13.079 37.495 1.00 77.61 234 HIS A O 1
#

CATH classification: 2.60.120.200

Radius of gyration: 16.57 Å; Cα contacts (8 Å, |Δi|>4): 682; chains: 1; bounding box: 38×51×34 Å

B-factor: mean 31.78, std 13.47, range [5.21, 100.0]

Secondary structure (DSSP, 8-state):
-EEEEEEESS--TT-TTEEEEET-EE-TTS-EE-S-B-TTSPBPTT-EEEEEESSPEE-B-TTT--B-EEEEEEEEEEE-SSTTS--EEEEEEEEETT------GGGTTT--TTS---S-EEEEEE-S--TTPPSSSEEEEEESSSS-SEEEE----TTPPEEEEEEEETTTTEEEEEEEETTTTEEEEEEEE--HHHHS-SEEEEEEEEEE-SSS---EEEEEEEEEEEEE--

Nearest PDB structures (foldseek):
  4d69-assembly1_I  TM=9.964E-01  e=4.954E-44  Glycine max
  1g9f-assembly1_A  TM=1.004E+00  e=1.405E-42  Glycine max
  4wv8-assembly1_A  TM=9.814E-01  e=1.053E-32  Vatairea macrocarpa
  1lul-assembly1_A  TM=9.711E-01  e=1.047E-30  Vigna cylindrica
  1lul-assembly3_E  TM=9.709E-01  e=6.874E-30  Vigna cylindrica

InterPro domains:
  IPR000985 Legume lectin, alpha chain, conserved site [PS00308] (232-241)
  IPR001220 Legume lectin domain [PF00139] (36-270)
  IPR001220 Legume lectin domain [cd06899] (36-264)
  IPR013320 Concanavalin A-like lectin/glucanase domain superfamily [SSF49899] (34-279)
  IPR016363 Legume lectin [PIRSF002690] (11-270)
  IPR019825 Legume lectin, beta chain, Mn/Ca-binding site [PS00307] (153-159)
  IPR050258 Leguminous Lectin [PTHR32401] (13-265)